Protein AF-A0A553R4D8-F1 (afdb_monomer_lite)

Foldseek 3Di:
DVVVVVVCVVVVVVVVLVLLLVVLVVLLVVLVVLLVVLVVLVVVCVVVVPPDPDVVSPVVSVVSNVSSVVSNVVSVVSVVCSVVVPPDLLLVLLWADQQWLQNQVPDPVPPDPPLCFSGDQSQFPDNDPSLRNDPDVNTGHTDHRTSNVSVVVVCVVCVVVCVVVVVVVVVVSVVVVVVVVVVVVVVVVVVD

Radius of gyration: 24.67 Å; chains: 1; bounding box: 47×53×66 Å

Organism: NCBI:txid2873325

Sequence (192 aa):
MADTEEKTHTCGTICLKYLLFIFNLLFWLAGGAVMAVGIWTLVDKSDYIHLLSSNTYMIAAFILIGAGAVVVFTGILGCCATIREQKGLLIVLKCCGSNSSADWRDGTWIRTLADRRLVPDSCCKTPTERCGVRDHPSNIYKVEGGCISKLEEFILQHLLILGSVGLGIAFIQIVGMFFTCCLYQSLKEEIY

pLDDT: mean 74.63, std 13.74, range [40.34, 90.94]

Secondary structure (DSSP, 8-state):
-HHHHHHHHHHHHHHHHHHHHHHHHHHHHHHHHHHHHHHHHHHHTTT-TTT---HHHHHHHHHHHHHHHHHHHHHHHHHHHHH-TTTHHHHHTT--SSS-GGGGGGSGGG--GGG--SS-GGGBSS--TTGGG---TTTB---TTHHHHHHHHHHHHHHHHHHHHHHHHHHHHHHHHHHHHHHHHHHHHH--

InterPro domains:
  IPR000301 Tetraspanin, animals [PIRSF002419] (11-190)
  IPR008952 Tetraspanin, EC2 domain superfamily [G3DSA:1.10.1450.10] (89-158)
  IPR008952 Tetraspanin, EC2 domain superfamily [SSF48652] (92-155)
  IPR018499 Tetraspanin/Peripherin [PF00335] (16-91)
  IPR018499 Tetraspanin/Peripherin [PF00335] (93-185)
  IPR018499 Tetraspanin/Peripherin [PTHR19282] (17-91)

Structure (mmCIF, N/CA/C/O backbone):
data_AF-A0A553R4D8-F1
#
_entry.id   AF-A0A553R4D8-F1
#
loop_
_atom_site.group_PDB
_atom_site.id
_atom_site.type_symbol
_atom_site.label_atom_id
_atom_site.label_alt_id
_atom_site.label_comp_id
_atom_site.label_asym_id
_atom_site.label_entity_id
_atom_site.label_seq_id
_atom_site.pdbx_PDB_ins_code
_atom_site.Cartn_x
_atom_site.Cartn_y
_atom_site.Cartn_z
_atom_site.occupancy
_atom_site.B_iso_or_equiv
_atom_site.auth_seq_id
_atom_site.auth_comp_id
_atom_site.auth_asym_id
_atom_site.auth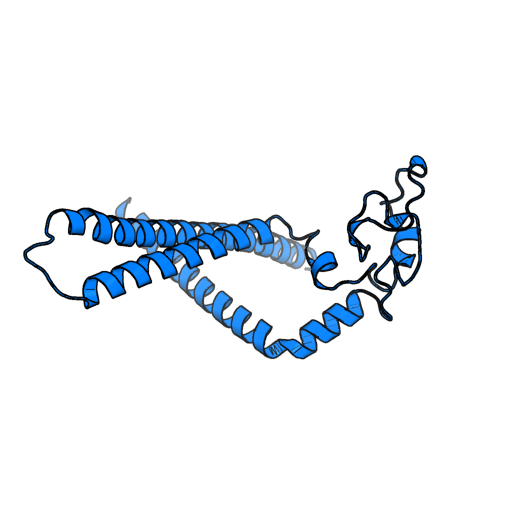_atom_id
_atom_site.pdbx_PDB_model_num
ATOM 1 N N . MET A 1 1 ? -12.443 30.026 -14.692 1.00 40.34 1 MET A N 1
ATOM 2 C CA . MET A 1 1 ? -13.246 28.879 -14.215 1.00 40.34 1 MET A CA 1
ATOM 3 C C . MET A 1 1 ? -12.437 27.578 -14.189 1.00 40.34 1 MET A C 1
ATOM 5 O O . MET A 1 1 ? -12.615 26.846 -13.236 1.00 40.34 1 MET A O 1
ATOM 9 N N . ALA A 1 2 ? -11.476 27.344 -15.097 1.00 42.00 2 ALA A N 1
ATOM 10 C CA . ALA A 1 2 ? -10.573 26.178 -15.031 1.00 42.00 2 ALA A CA 1
ATOM 11 C C . ALA A 1 2 ? -9.522 26.207 -13.883 1.00 42.00 2 ALA A C 1
ATOM 13 O O . ALA A 1 2 ? -9.261 25.178 -13.274 1.00 42.00 2 ALA A O 1
ATOM 14 N N . ASP A 1 3 ? -8.977 27.380 -13.516 1.00 41.94 3 ASP A N 1
ATOM 15 C CA . ASP A 1 3 ? -7.959 27.514 -12.440 1.00 41.94 3 ASP A CA 1
ATOM 16 C C . ASP A 1 3 ? -8.493 27.157 -11.032 1.00 41.94 3 ASP A C 1
ATOM 18 O O . ASP A 1 3 ? -7.757 26.693 -10.162 1.00 41.94 3 ASP A O 1
ATOM 22 N N . THR A 1 4 ? -9.798 27.341 -10.801 1.00 44.31 4 THR A N 1
ATOM 23 C CA . THR A 1 4 ? -10.455 27.003 -9.528 1.00 44.31 4 THR A CA 1
ATOM 24 C C . THR A 1 4 ? -10.700 25.500 -9.404 1.00 44.31 4 THR A C 1
ATOM 26 O O . THR A 1 4 ? -10.586 24.953 -8.310 1.00 44.31 4 THR A O 1
ATOM 29 N N . GLU A 1 5 ? -10.976 24.813 -10.511 1.00 45.59 5 GLU A N 1
ATOM 30 C CA . GLU A 1 5 ? -11.158 23.361 -10.547 1.00 45.59 5 GLU A CA 1
ATOM 31 C C . GLU A 1 5 ? -9.808 22.647 -10.323 1.00 45.59 5 GLU A C 1
ATOM 33 O O . GLU A 1 5 ? -9.690 21.814 -9.427 1.00 45.59 5 GLU A O 1
ATOM 38 N N . GLU A 1 6 ? -8.731 23.079 -10.986 1.00 44.47 6 GLU A N 1
ATOM 39 C CA . GLU A 1 6 ? -7.388 22.484 -10.850 1.00 44.47 6 GLU A CA 1
ATOM 40 C C . GLU A 1 6 ? -6.800 22.606 -9.423 1.00 44.47 6 GLU A C 1
ATOM 42 O O . GLU A 1 6 ? -6.272 21.636 -8.863 1.00 44.47 6 GLU A O 1
ATOM 47 N N . LYS A 1 7 ? -6.958 23.767 -8.767 1.00 42.47 7 LYS A N 1
ATOM 48 C CA . LYS A 1 7 ? -6.533 23.965 -7.364 1.00 42.47 7 LYS A CA 1
ATOM 49 C C . LYS A 1 7 ? -7.365 23.152 -6.374 1.00 42.47 7 LYS A C 1
ATOM 51 O O . LYS A 1 7 ? -6.820 22.666 -5.381 1.00 42.47 7 LYS A O 1
ATOM 56 N N . THR A 1 8 ? -8.654 22.965 -6.654 1.00 44.16 8 THR A N 1
ATOM 57 C CA . THR A 1 8 ? -9.560 22.159 -5.820 1.00 44.16 8 THR A CA 1
ATOM 58 C C . THR A 1 8 ? -9.221 20.670 -5.925 1.00 44.16 8 THR A C 1
ATOM 60 O O . THR A 1 8 ? -9.137 19.991 -4.901 1.00 44.16 8 THR A O 1
ATOM 63 N N . HIS A 1 9 ? -8.898 20.180 -7.126 1.00 48.78 9 HIS A N 1
ATOM 64 C CA . HIS A 1 9 ? -8.408 18.814 -7.344 1.00 48.78 9 HIS A CA 1
ATOM 65 C C . HIS A 1 9 ? -7.045 18.561 -6.670 1.00 48.78 9 HIS A C 1
ATOM 67 O O . HIS A 1 9 ? -6.836 17.509 -6.059 1.00 48.78 9 HIS A O 1
ATOM 73 N N . THR A 1 10 ? -6.135 19.538 -6.702 1.00 50.31 10 THR A N 1
ATOM 74 C CA . THR A 1 10 ? -4.802 19.425 -6.081 1.00 50.31 10 THR A CA 1
ATOM 75 C C . THR A 1 10 ? -4.877 19.473 -4.549 1.00 50.31 10 THR A C 1
ATOM 77 O O . THR A 1 10 ? -4.290 18.628 -3.871 1.00 50.31 10 THR A O 1
ATOM 80 N N . CYS A 1 11 ? -5.656 20.403 -3.986 1.00 54.34 11 CYS A N 1
ATOM 81 C CA . CYS A 1 11 ? -5.867 20.526 -2.540 1.00 54.34 11 CYS A CA 1
ATOM 82 C C . CYS A 1 11 ? -6.613 19.311 -1.965 1.00 54.34 11 CYS A C 1
ATOM 84 O O . CYS A 1 11 ? -6.206 18.761 -0.940 1.00 54.34 11 CYS A O 1
ATOM 86 N N . GLY A 1 12 ? -7.649 18.834 -2.666 1.00 57.81 12 GLY A N 1
ATOM 87 C CA . GLY A 1 12 ? -8.402 17.640 -2.286 1.00 57.81 12 GLY A CA 1
ATOM 88 C C . GLY A 1 12 ? -7.532 16.385 -2.262 1.00 57.81 12 GLY A C 1
ATOM 89 O O . GLY A 1 12 ? -7.572 15.635 -1.292 1.00 57.81 12 GLY A O 1
ATOM 90 N N . THR A 1 13 ? -6.669 16.196 -3.263 1.00 57.84 13 THR A N 1
ATOM 91 C CA . THR A 1 13 ? -5.758 15.039 -3.323 1.00 57.84 13 THR A CA 1
ATOM 92 C C . THR A 1 13 ? -4.705 15.076 -2.210 1.00 57.84 13 THR A C 1
ATOM 94 O O . THR A 1 13 ? -4.386 14.041 -1.625 1.00 57.84 13 THR A O 1
ATOM 97 N N . ILE A 1 14 ? -4.190 16.260 -1.864 1.00 61.69 14 ILE A N 1
ATOM 98 C CA . ILE A 1 14 ? -3.245 16.435 -0.749 1.00 61.69 14 ILE A CA 1
ATOM 99 C C . ILE A 1 14 ? -3.941 16.160 0.591 1.00 61.69 14 ILE A C 1
ATOM 101 O O . ILE A 1 14 ? -3.450 15.356 1.382 1.00 61.69 14 ILE A O 1
ATOM 105 N N . CYS A 1 15 ? -5.109 16.760 0.829 1.00 62.66 15 CYS A N 1
ATOM 106 C CA . CYS A 1 15 ? -5.889 16.556 2.051 1.00 62.66 15 CYS A CA 1
ATOM 107 C C . CYS A 1 15 ? -6.286 15.081 2.231 1.00 62.66 15 CYS A C 1
ATOM 109 O O . CYS A 1 15 ? -6.122 14.516 3.310 1.00 62.66 15 CYS A O 1
ATOM 111 N N . LEU A 1 16 ? -6.708 14.420 1.152 1.00 60.62 16 LEU A N 1
ATOM 112 C CA . LEU A 1 16 ? -7.069 13.005 1.149 1.00 60.62 16 LEU A CA 1
ATOM 113 C C . LEU A 1 16 ? -5.860 12.108 1.459 1.00 60.62 16 LEU A C 1
ATOM 115 O O . LEU A 1 16 ? -5.990 11.178 2.250 1.00 60.62 16 LEU A O 1
ATOM 119 N N . LYS A 1 17 ? -4.664 12.422 0.941 1.00 62.34 17 LYS A N 1
ATOM 120 C CA . LYS A 1 17 ? -3.418 11.718 1.303 1.00 62.34 17 LYS A CA 1
ATOM 121 C C . LYS A 1 17 ? -3.084 11.848 2.792 1.00 62.34 17 LYS A C 1
ATOM 123 O O . LYS A 1 17 ? -2.750 10.846 3.423 1.00 62.34 17 LYS A O 1
ATOM 128 N N . TYR A 1 18 ? -3.215 13.044 3.365 1.00 67.25 18 TYR A N 1
ATOM 129 C CA . TYR A 1 18 ? -2.989 13.256 4.798 1.00 67.25 18 TYR A CA 1
ATOM 130 C C . TYR A 1 18 ? -4.043 12.561 5.664 1.00 67.25 18 TYR A C 1
ATOM 132 O O . TYR A 1 18 ? -3.690 11.925 6.655 1.00 67.25 18 TYR A O 1
ATOM 140 N N . LEU A 1 19 ? -5.315 12.604 5.269 1.00 67.25 19 LEU A N 1
ATOM 141 C CA . LEU A 1 19 ? -6.388 11.895 5.964 1.00 67.25 19 LEU A CA 1
ATOM 142 C C . LEU A 1 19 ? -6.174 10.377 5.921 1.00 67.25 19 LEU A C 1
ATOM 144 O O . LEU A 1 19 ? -6.241 9.728 6.961 1.00 67.25 19 LEU A O 1
ATOM 148 N N . LEU A 1 20 ? -5.836 9.807 4.761 1.00 69.12 20 LEU A N 1
ATOM 149 C CA . LEU A 1 20 ? -5.509 8.383 4.630 1.00 69.12 20 LEU A CA 1
ATOM 150 C C . LEU A 1 20 ? -4.297 7.981 5.477 1.00 69.12 20 LEU A C 1
ATOM 152 O O . LEU A 1 20 ? -4.284 6.888 6.043 1.00 69.12 20 LEU A O 1
ATOM 156 N N . PHE A 1 21 ? -3.286 8.844 5.575 1.00 72.06 21 PHE A N 1
ATOM 157 C CA . PHE A 1 21 ? -2.120 8.606 6.422 1.00 72.06 21 PHE A CA 1
ATOM 158 C C . PHE A 1 21 ? -2.497 8.601 7.909 1.00 72.06 21 PHE A C 1
ATOM 160 O O . PHE A 1 21 ? -2.128 7.678 8.632 1.00 72.06 21 PHE A O 1
ATOM 167 N N . ILE A 1 22 ? -3.292 9.579 8.348 1.00 73.75 22 ILE A N 1
ATOM 168 C CA . ILE A 1 22 ? -3.759 9.686 9.735 1.00 73.75 22 ILE A CA 1
ATOM 169 C C . ILE A 1 22 ? -4.662 8.502 10.097 1.00 73.75 22 ILE A C 1
ATOM 171 O O . ILE A 1 22 ? -4.431 7.859 11.115 1.00 73.75 22 ILE A O 1
ATOM 175 N N . PHE A 1 23 ? -5.640 8.145 9.261 1.00 73.75 23 PHE A N 1
ATOM 176 C CA . PHE A 1 23 ? -6.510 6.997 9.532 1.00 73.75 23 PHE A CA 1
ATOM 177 C C . PHE A 1 23 ? -5.732 5.678 9.568 1.00 73.75 23 PHE A C 1
ATOM 179 O O . PHE A 1 23 ? -5.930 4.893 10.493 1.00 73.75 23 PHE A O 1
ATOM 186 N N . ASN A 1 24 ? -4.802 5.442 8.635 1.00 74.62 24 ASN A N 1
ATOM 187 C CA . ASN A 1 24 ? -3.947 4.250 8.685 1.00 74.62 24 ASN A CA 1
ATOM 188 C C . ASN A 1 24 ? -3.064 4.219 9.942 1.00 74.62 24 ASN A C 1
ATOM 190 O O . ASN A 1 24 ? -2.867 3.147 10.511 1.00 74.62 24 ASN A O 1
ATOM 194 N N . LEU A 1 25 ? -2.577 5.373 10.412 1.00 79.12 25 LEU A N 1
ATOM 195 C CA . LEU A 1 25 ? -1.828 5.472 11.666 1.00 79.12 25 LEU A CA 1
ATOM 196 C C . LEU A 1 25 ? -2.707 5.138 12.882 1.00 79.12 25 LEU A C 1
ATOM 198 O O . LEU A 1 25 ? -2.268 4.414 13.772 1.00 79.12 25 LEU A O 1
ATOM 202 N N . LEU A 1 26 ? -3.958 5.603 12.907 1.00 81.56 26 LEU A N 1
ATOM 203 C CA . LEU A 1 26 ? -4.911 5.284 13.975 1.00 81.56 26 LEU A CA 1
ATOM 204 C C . LEU A 1 26 ? -5.250 3.788 14.011 1.00 81.56 26 LEU A C 1
ATOM 206 O O . LEU A 1 26 ? -5.210 3.179 15.080 1.00 81.56 26 LEU A O 1
ATOM 210 N N . PHE A 1 27 ? -5.516 3.175 12.854 1.00 80.44 27 PHE A N 1
ATOM 211 C CA . PHE A 1 27 ? -5.736 1.728 12.762 1.00 80.44 27 PHE A CA 1
ATOM 212 C C . PHE A 1 27 ? -4.503 0.930 13.201 1.00 80.44 27 PHE A C 1
ATOM 214 O O . PHE A 1 27 ? -4.640 -0.086 13.881 1.00 80.44 27 PHE A O 1
ATOM 221 N N . TRP A 1 28 ? -3.303 1.411 12.877 1.00 82.19 28 TRP A N 1
ATOM 222 C CA . TRP A 1 28 ? -2.048 0.793 13.296 1.00 82.19 28 TRP A CA 1
ATOM 223 C C . TRP A 1 28 ? -1.857 0.829 14.820 1.00 82.19 28 TRP A C 1
ATOM 225 O O . TRP A 1 28 ? -1.551 -0.200 15.426 1.00 82.19 28 TRP A O 1
ATOM 235 N N . LEU A 1 29 ? -2.119 1.977 15.457 1.00 85.88 29 LEU A N 1
ATOM 236 C CA . LEU A 1 29 ? -2.079 2.115 16.917 1.00 85.88 29 LEU A CA 1
ATOM 237 C C . LEU A 1 29 ? -3.137 1.237 17.603 1.00 85.88 29 LEU A C 1
ATOM 239 O O . LEU A 1 29 ? -2.830 0.563 18.587 1.00 85.88 29 LEU A O 1
ATOM 243 N N . ALA A 1 30 ? -4.355 1.188 17.057 1.00 86.06 30 ALA A N 1
ATOM 244 C CA . ALA A 1 30 ? -5.425 0.335 17.570 1.00 86.06 30 ALA A CA 1
ATOM 245 C C . ALA A 1 30 ? -5.073 -1.161 17.465 1.00 86.06 30 ALA A C 1
ATOM 247 O O . ALA A 1 30 ? -5.245 -1.901 18.433 1.00 86.06 30 ALA A O 1
ATOM 248 N N . GLY A 1 31 ? -4.518 -1.607 16.332 1.00 87.69 31 GLY A N 1
ATOM 249 C CA . GLY A 1 31 ? -4.043 -2.984 16.152 1.00 87.69 31 GLY A CA 1
ATOM 250 C C . GLY A 1 31 ? -2.915 -3.354 17.121 1.00 87.69 31 GLY A C 1
ATOM 251 O O . GLY A 1 31 ? -2.933 -4.441 17.701 1.00 87.69 31 GLY A O 1
ATOM 252 N N . GLY A 1 32 ? -1.979 -2.428 17.364 1.00 88.75 32 GLY A N 1
ATOM 253 C CA . GLY A 1 32 ? -0.918 -2.589 18.360 1.00 88.75 32 GLY A CA 1
ATOM 254 C C . GLY A 1 32 ? -1.457 -2.733 19.786 1.00 88.75 32 GLY A C 1
ATOM 255 O O . GLY A 1 32 ? -1.020 -3.621 20.517 1.00 88.75 32 GLY A O 1
ATOM 256 N N . ALA A 1 33 ? -2.451 -1.925 20.161 1.00 90.94 33 ALA A N 1
ATOM 257 C CA . ALA A 1 33 ? -3.108 -2.020 21.464 1.00 90.94 33 ALA A CA 1
ATOM 258 C C . ALA A 1 33 ? -3.847 -3.359 21.642 1.00 90.94 33 ALA A C 1
ATOM 260 O O . ALA A 1 33 ? -3.681 -4.022 22.665 1.00 90.94 33 ALA A O 1
ATOM 261 N N . VAL A 1 34 ? -4.604 -3.801 20.632 1.00 88.12 34 VAL A N 1
ATOM 262 C CA . VAL A 1 34 ? -5.307 -5.098 20.652 1.00 88.12 34 VAL A CA 1
ATOM 263 C C . VAL A 1 34 ? -4.321 -6.264 20.782 1.00 88.12 34 VAL A C 1
ATOM 265 O O . VAL A 1 34 ? -4.542 -7.176 21.580 1.00 88.12 34 VAL A O 1
ATOM 268 N N . MET A 1 35 ? -3.203 -6.214 20.055 1.00 88.56 35 MET A N 1
ATOM 269 C CA . MET A 1 35 ? -2.139 -7.213 20.157 1.00 88.56 35 MET A CA 1
ATOM 270 C C . MET A 1 35 ? -1.491 -7.216 21.550 1.00 88.56 35 MET A C 1
ATOM 272 O O . MET A 1 35 ? -1.275 -8.287 22.114 1.00 88.56 35 MET A O 1
ATOM 276 N N . ALA A 1 36 ? -1.235 -6.042 22.135 1.00 90.00 36 ALA A N 1
ATOM 277 C CA . ALA A 1 36 ? -0.688 -5.922 23.486 1.00 90.00 36 ALA A CA 1
ATOM 278 C C . ALA A 1 36 ? -1.629 -6.518 24.544 1.00 90.00 36 ALA A C 1
ATOM 280 O O . ALA A 1 36 ? -1.169 -7.251 25.415 1.00 90.00 36 ALA A O 1
ATOM 281 N N . VAL A 1 37 ? -2.942 -6.284 24.433 1.00 88.44 37 VAL A N 1
ATOM 282 C CA . VAL A 1 37 ? -3.953 -6.899 25.314 1.00 88.44 37 VAL A CA 1
ATOM 283 C C . VAL A 1 37 ? -3.989 -8.422 25.142 1.00 88.44 37 VAL A C 1
ATOM 285 O O . VAL A 1 37 ? -4.057 -9.154 26.131 1.00 88.44 37 VAL A O 1
ATOM 288 N N . GLY A 1 38 ? -3.898 -8.922 23.906 1.00 87.56 38 GLY A N 1
ATOM 289 C CA . GLY A 1 38 ? -3.820 -10.358 23.624 1.00 87.56 38 GLY A CA 1
ATOM 290 C C . GLY A 1 38 ? -2.574 -11.023 24.226 1.00 87.56 38 GLY A C 1
ATOM 291 O O . GLY A 1 38 ? -2.658 -12.111 24.788 1.00 87.56 38 GLY A O 1
ATOM 292 N N . ILE A 1 39 ? -1.420 -10.353 24.176 1.00 88.75 39 ILE A N 1
ATOM 293 C CA . ILE A 1 39 ? -0.181 -10.838 24.803 1.00 88.75 39 ILE A CA 1
ATOM 294 C C . ILE A 1 39 ? -0.287 -10.770 26.331 1.00 88.75 39 ILE A C 1
ATOM 296 O O . ILE A 1 39 ? 0.012 -11.753 27.004 1.00 88.75 39 ILE A O 1
ATOM 300 N N . TRP A 1 40 ? -0.758 -9.645 26.879 1.00 87.38 40 TRP A N 1
ATOM 301 C CA . TRP A 1 40 ? -0.949 -9.455 28.320 1.00 87.38 40 TRP A CA 1
ATOM 302 C C . TRP A 1 40 ? -1.845 -10.540 28.916 1.00 87.38 40 TRP A C 1
ATOM 304 O O . TRP A 1 40 ? -1.522 -11.115 29.948 1.00 87.38 40 TRP A O 1
ATOM 314 N N . THR A 1 41 ? -2.941 -10.876 28.233 1.00 81.75 41 THR A N 1
ATOM 315 C CA . THR A 1 41 ? -3.862 -11.932 28.676 1.00 81.75 41 THR A CA 1
ATOM 316 C C . THR A 1 41 ? -3.238 -13.327 28.673 1.00 81.75 41 THR A C 1
ATOM 318 O O . THR A 1 41 ? -3.639 -14.148 29.494 1.00 81.75 41 THR A O 1
ATOM 321 N N . LEU A 1 42 ? -2.257 -13.615 27.810 1.00 78.62 42 LEU A N 1
ATOM 322 C CA . LEU A 1 42 ? -1.510 -14.880 27.849 1.00 78.62 42 LEU A CA 1
ATOM 323 C C . LEU A 1 42 ? -0.427 -14.894 28.937 1.00 78.62 42 LEU A C 1
ATOM 325 O O . LEU A 1 42 ? -0.206 -15.943 29.539 1.00 78.62 42 LEU A O 1
ATOM 329 N N . VAL A 1 43 ? 0.225 -13.754 29.191 1.00 82.19 43 VAL A N 1
ATOM 330 C CA . VAL A 1 43 ? 1.270 -13.617 30.220 1.00 82.19 43 VAL A CA 1
ATOM 331 C C . VAL A 1 43 ? 0.663 -13.654 31.620 1.00 82.19 43 VAL A C 1
ATOM 333 O O . VAL A 1 43 ? 1.081 -14.461 32.432 1.00 82.19 43 VAL A O 1
ATOM 336 N N . ASP A 1 44 ? -0.377 -12.869 31.892 1.00 75.38 44 ASP A N 1
ATOM 337 C CA . ASP A 1 44 ? -1.027 -12.832 33.212 1.00 75.38 44 ASP A CA 1
ATOM 338 C C . ASP A 1 44 ? -1.653 -14.197 33.568 1.00 75.38 44 ASP A C 1
ATOM 340 O O . ASP A 1 44 ? -1.645 -14.639 34.714 1.00 75.38 44 ASP A O 1
ATOM 344 N N . LYS A 1 45 ? -2.106 -14.955 32.559 1.00 64.25 45 LYS A N 1
ATOM 345 C CA . LYS A 1 45 ? -2.594 -16.331 32.732 1.00 64.25 45 LYS A CA 1
ATOM 346 C C . LYS A 1 45 ? -1.535 -17.317 33.231 1.00 64.25 45 LYS A C 1
ATOM 348 O O . LYS A 1 45 ? -1.958 -18.342 33.769 1.00 64.25 45 LYS A O 1
ATOM 353 N N . SER A 1 46 ? -0.226 -17.064 33.087 1.00 61.41 46 SER A N 1
ATOM 354 C CA . SER A 1 46 ? 0.803 -17.997 33.579 1.00 61.41 46 SER A CA 1
ATOM 355 C C . SER A 1 46 ? 0.830 -18.114 35.103 1.00 61.41 46 SER A C 1
ATOM 357 O O . SER A 1 46 ? 1.231 -19.157 35.618 1.00 61.41 46 SER A O 1
ATOM 359 N N . ASP A 1 47 ? 0.323 -17.104 35.813 1.00 64.38 47 ASP A N 1
ATOM 360 C CA . ASP A 1 47 ? 0.373 -17.037 37.278 1.00 64.38 47 ASP A CA 1
ATOM 361 C C . ASP A 1 47 ? -0.907 -17.587 37.949 1.00 64.38 47 ASP A C 1
ATOM 363 O O . ASP A 1 47 ? -0.883 -17.984 39.114 1.00 64.38 47 ASP A O 1
ATOM 367 N N . TYR A 1 48 ? -2.016 -17.723 37.203 1.00 54.16 48 TYR A N 1
ATOM 368 C CA . TYR A 1 48 ? -3.320 -18.224 37.691 1.00 54.16 48 TYR A CA 1
ATOM 369 C C . TYR A 1 48 ? -3.668 -19.657 37.223 1.00 54.16 48 TYR A C 1
ATOM 371 O O . TYR A 1 48 ? -4.834 -20.069 37.299 1.00 54.16 48 TYR A O 1
ATOM 379 N N . ILE A 1 49 ? -2.680 -20.424 36.733 1.00 47.16 49 ILE A N 1
ATOM 380 C CA . ILE A 1 49 ? -2.823 -21.714 36.012 1.00 47.16 49 ILE A CA 1
ATOM 381 C C . ILE A 1 49 ? -3.676 -22.789 36.728 1.00 47.16 49 ILE A C 1
ATOM 383 O O . ILE A 1 49 ? -4.154 -23.715 36.075 1.00 47.16 49 ILE A O 1
ATOM 387 N N . HIS A 1 50 ? -3.982 -22.663 38.021 1.00 52.22 50 HIS A N 1
ATOM 388 C CA . HIS A 1 50 ? -4.781 -23.660 38.745 1.00 52.22 50 HIS A CA 1
ATOM 389 C C . HIS A 1 50 ? -6.298 -23.397 38.845 1.00 52.22 50 HIS A C 1
ATOM 391 O O . HIS A 1 50 ? -7.007 -24.308 39.271 1.00 52.22 50 HIS A O 1
ATOM 397 N N . LEU A 1 51 ? -6.835 -22.224 38.461 1.00 52.38 51 LEU A N 1
ATOM 398 C CA . LEU A 1 51 ? -8.241 -21.878 38.783 1.00 52.38 51 LEU A CA 1
ATOM 399 C C . LEU A 1 51 ? -9.171 -21.492 37.616 1.00 52.38 51 LEU A C 1
ATOM 401 O O . LEU A 1 51 ? -10.378 -21.425 37.830 1.00 52.38 51 LEU A O 1
ATOM 405 N N . LEU A 1 52 ? -8.691 -21.300 36.379 1.00 52.78 52 LEU A N 1
ATOM 406 C CA . LEU A 1 52 ? -9.574 -21.028 35.225 1.00 52.78 52 LEU A CA 1
ATOM 407 C C . LEU A 1 52 ? -9.212 -21.866 33.987 1.00 52.78 52 LEU A C 1
ATOM 409 O O . LEU A 1 52 ? -8.636 -21.360 33.019 1.00 52.78 52 LEU A O 1
ATOM 413 N N . SER A 1 53 ? -9.609 -23.142 34.009 1.00 59.22 53 SER A N 1
ATOM 414 C CA . SER A 1 53 ? -9.608 -24.050 32.852 1.00 59.22 53 SER A CA 1
ATOM 415 C C . SER A 1 53 ? -10.777 -23.727 31.917 1.00 59.22 53 SER A C 1
ATOM 417 O O . SER A 1 53 ? -11.882 -24.242 32.072 1.00 59.22 53 SER A O 1
ATOM 419 N N . SER A 1 54 ? -10.569 -22.828 30.955 1.00 65.81 54 SER A N 1
ATOM 420 C CA . SER A 1 54 ? -11.523 -22.659 29.858 1.00 65.81 54 SER A CA 1
ATOM 421 C C . SER A 1 54 ? -10.803 -22.290 28.563 1.00 65.81 54 SER A C 1
ATOM 423 O O . SER A 1 54 ? -10.232 -21.203 28.429 1.00 65.81 54 SER A O 1
ATOM 425 N N . ASN A 1 55 ? -10.821 -23.226 27.606 1.00 70.50 55 ASN A N 1
ATOM 426 C CA . ASN A 1 55 ? -10.183 -23.117 26.288 1.00 70.50 55 ASN A CA 1
ATOM 427 C C . ASN A 1 55 ? -10.646 -21.892 25.485 1.00 70.50 55 ASN A C 1
ATOM 429 O O . ASN A 1 55 ? -9.922 -21.434 24.604 1.00 70.50 55 ASN A O 1
ATOM 433 N N . THR A 1 56 ? -11.821 -21.334 25.780 1.00 74.50 56 THR A N 1
ATOM 434 C CA . THR A 1 56 ? -12.362 -20.170 25.067 1.00 74.50 56 THR A CA 1
ATOM 435 C C . THR A 1 56 ? -11.524 -18.910 25.263 1.00 74.50 56 THR A C 1
ATOM 437 O O . THR A 1 56 ? -11.356 -18.157 24.309 1.00 74.50 56 THR A O 1
ATOM 440 N N . TYR A 1 57 ? -10.935 -18.696 26.445 1.00 72.94 57 TYR A N 1
ATOM 441 C CA . TYR A 1 57 ? -10.108 -17.509 26.703 1.00 72.94 57 TYR A CA 1
ATOM 442 C C . TYR A 1 57 ? -8.767 -17.559 25.962 1.00 72.94 57 TYR A C 1
ATOM 444 O O . TYR A 1 57 ? -8.333 -16.545 25.424 1.00 72.94 57 TYR A O 1
ATOM 452 N N . MET A 1 58 ? -8.135 -18.737 25.877 1.00 75.19 58 MET A N 1
ATOM 453 C CA . MET A 1 58 ? -6.917 -18.920 25.074 1.00 75.19 58 MET A CA 1
ATOM 454 C C . MET A 1 58 ? -7.201 -18.723 23.586 1.00 75.19 58 MET A C 1
ATOM 456 O O . MET A 1 58 ? -6.472 -17.999 22.914 1.00 75.19 58 MET A O 1
ATOM 460 N N . ILE A 1 59 ? -8.285 -19.319 23.077 1.00 83.25 59 ILE A N 1
ATOM 461 C CA . ILE A 1 59 ? -8.695 -19.154 21.676 1.00 83.25 59 ILE A CA 1
ATOM 462 C C . ILE A 1 59 ? -8.959 -17.673 21.368 1.00 83.25 59 ILE A C 1
ATOM 464 O O . ILE A 1 59 ? -8.462 -17.163 20.367 1.00 83.25 59 ILE A O 1
ATOM 468 N N . ALA A 1 60 ? -9.670 -16.959 22.246 1.00 83.62 60 ALA A N 1
ATOM 469 C CA . ALA A 1 60 ? -9.927 -15.530 22.084 1.00 83.62 60 ALA A CA 1
ATOM 470 C C . ALA A 1 60 ? -8.634 -14.693 22.082 1.00 83.62 60 ALA A C 1
ATOM 472 O O . ALA A 1 60 ? -8.481 -13.819 21.230 1.00 83.62 60 ALA A O 1
ATOM 473 N N . ALA A 1 61 ? -7.681 -14.980 22.975 1.00 84.88 61 ALA A N 1
ATOM 474 C CA . ALA A 1 61 ? -6.397 -14.281 23.026 1.00 84.88 61 ALA A CA 1
ATOM 475 C C . ALA A 1 61 ? -5.561 -14.505 21.753 1.00 84.88 61 ALA A C 1
ATOM 477 O O . ALA A 1 61 ? -5.050 -13.545 21.178 1.00 84.88 61 ALA A O 1
ATOM 478 N N . PHE A 1 62 ? -5.487 -15.739 21.243 1.00 86.06 62 PHE A N 1
ATOM 479 C CA . PHE A 1 62 ? -4.801 -16.017 19.976 1.00 86.06 62 PHE A CA 1
ATOM 480 C C . PHE A 1 62 ? -5.463 -15.325 18.779 1.00 86.06 62 PHE A C 1
ATOM 482 O O . PHE A 1 62 ? -4.758 -14.824 17.902 1.00 86.06 62 PHE A O 1
ATOM 489 N N . ILE A 1 63 ? -6.797 -15.242 18.755 1.00 89.38 63 ILE A N 1
ATOM 490 C CA . ILE A 1 63 ? -7.529 -14.487 17.728 1.00 89.38 63 ILE A CA 1
ATOM 491 C C . ILE A 1 63 ? -7.199 -12.991 17.818 1.00 89.38 63 ILE A C 1
ATOM 493 O O . ILE A 1 63 ? -6.930 -12.378 16.788 1.00 89.38 63 ILE A O 1
ATOM 497 N N . LEU A 1 64 ? -7.166 -12.408 19.022 1.00 86.31 64 LEU A N 1
ATOM 498 C CA . LEU A 1 64 ? -6.811 -10.998 19.233 1.00 86.31 64 LEU A CA 1
ATOM 499 C C . LEU A 1 64 ? -5.377 -10.695 18.781 1.00 86.31 64 LEU A C 1
ATOM 501 O O . LEU A 1 64 ? -5.150 -9.702 18.092 1.00 86.31 64 LEU A O 1
ATOM 505 N N . ILE A 1 65 ? -4.423 -11.573 19.102 1.00 89.94 65 ILE A N 1
ATOM 506 C CA . ILE A 1 65 ? -3.029 -11.445 18.656 1.00 89.94 65 ILE A CA 1
ATOM 507 C C . ILE A 1 65 ? -2.944 -11.540 17.131 1.00 89.94 65 ILE A C 1
ATOM 509 O O . ILE A 1 65 ? -2.323 -10.688 16.498 1.00 89.94 65 ILE A O 1
ATOM 513 N N . GLY A 1 66 ? -3.588 -12.546 16.532 1.00 87.81 66 GLY A N 1
ATOM 514 C CA . GLY A 1 66 ? -3.579 -12.749 15.083 1.00 87.81 66 GLY A CA 1
ATOM 515 C C . GLY A 1 66 ? -4.211 -11.580 14.328 1.00 87.81 66 GLY A C 1
ATOM 516 O O . GLY A 1 66 ? -3.607 -11.041 13.402 1.00 87.81 66 GLY A O 1
ATOM 517 N N . ALA A 1 67 ? -5.395 -11.139 14.755 1.00 86.56 67 ALA A N 1
ATOM 518 C CA . ALA A 1 67 ? -6.086 -9.997 14.164 1.00 86.56 67 ALA A CA 1
ATOM 519 C C . ALA A 1 67 ? -5.282 -8.695 14.331 1.00 86.56 67 ALA A C 1
ATOM 521 O O . ALA A 1 67 ? -5.111 -7.956 13.361 1.00 86.56 67 ALA A O 1
ATOM 522 N N . GLY A 1 68 ? -4.730 -8.441 15.524 1.00 87.44 68 GLY A N 1
ATOM 523 C CA . GLY A 1 68 ? -3.877 -7.280 15.791 1.00 87.44 68 GLY A CA 1
ATOM 524 C C . GLY A 1 68 ? -2.621 -7.256 14.916 1.00 87.44 68 GLY A C 1
ATOM 525 O O . GLY A 1 68 ? -2.313 -6.230 14.311 1.00 87.44 68 GLY A O 1
ATOM 526 N N . ALA A 1 69 ? -1.944 -8.397 14.757 1.00 88.38 69 ALA A N 1
ATOM 527 C CA . ALA A 1 69 ? -0.762 -8.521 13.902 1.00 88.38 69 ALA A CA 1
ATOM 528 C C . ALA A 1 69 ? -1.072 -8.250 12.419 1.00 88.38 69 ALA A C 1
ATOM 530 O O . ALA A 1 69 ? -0.303 -7.561 11.745 1.00 88.38 69 ALA A O 1
ATOM 531 N N . VAL A 1 70 ? -2.213 -8.736 11.914 1.00 86.44 70 VAL A N 1
ATOM 532 C CA . VAL A 1 70 ? -2.655 -8.473 10.533 1.00 86.44 70 VAL A CA 1
ATOM 533 C C . VAL A 1 70 ? -2.897 -6.980 10.311 1.00 86.44 70 VAL A C 1
ATOM 535 O O . VAL A 1 70 ? -2.412 -6.438 9.321 1.00 86.44 70 VAL A O 1
ATOM 538 N N . VAL A 1 71 ? -3.581 -6.300 11.236 1.00 84.56 71 VAL A N 1
ATOM 539 C CA . VAL A 1 71 ? -3.853 -4.851 11.148 1.00 84.56 71 VAL A CA 1
ATOM 540 C C . VAL A 1 71 ? -2.561 -4.024 11.206 1.00 84.56 71 VAL A C 1
ATOM 542 O O . VAL A 1 71 ? -2.385 -3.074 10.441 1.00 84.56 71 VAL A O 1
ATOM 545 N N . VAL A 1 72 ? -1.617 -4.404 12.069 1.00 83.25 72 VAL A N 1
ATOM 546 C CA . VAL A 1 72 ? -0.296 -3.758 12.153 1.00 83.25 72 VAL A CA 1
ATOM 547 C C . VAL A 1 72 ? 0.479 -3.929 10.841 1.00 83.25 72 VAL A C 1
ATOM 549 O O . VAL A 1 72 ? 1.079 -2.974 10.341 1.00 83.25 72 VAL A O 1
ATOM 552 N N . PHE A 1 73 ? 0.438 -5.123 10.244 1.00 82.69 73 PHE A N 1
ATOM 553 C CA . PHE A 1 73 ? 1.134 -5.418 8.992 1.00 82.69 73 PHE A CA 1
ATOM 554 C C . PHE A 1 73 ? 0.526 -4.674 7.794 1.00 82.69 73 PHE A C 1
ATOM 556 O O . PHE A 1 73 ? 1.258 -4.076 7.001 1.00 82.69 73 PHE A O 1
ATOM 563 N N . THR A 1 74 ? -0.805 -4.643 7.676 1.00 79.50 74 THR A N 1
ATOM 564 C CA . THR A 1 74 ? -1.489 -3.908 6.600 1.00 79.50 74 THR A CA 1
ATOM 565 C C . THR A 1 74 ? -1.285 -2.396 6.716 1.00 79.50 74 THR A C 1
ATOM 567 O O . THR A 1 74 ? -1.105 -1.745 5.687 1.00 79.50 74 THR A O 1
ATOM 570 N N . GLY A 1 75 ? -1.200 -1.837 7.930 1.00 75.38 75 GLY A N 1
ATOM 571 C CA . GLY A 1 75 ? -0.864 -0.424 8.155 1.00 75.38 75 GLY A CA 1
ATOM 572 C C . GLY A 1 75 ? 0.544 -0.044 7.672 1.00 75.38 75 GLY A C 1
ATOM 573 O O . GLY A 1 75 ? 0.722 0.986 7.017 1.00 75.38 75 GLY A O 1
ATOM 574 N N . ILE A 1 76 ? 1.542 -0.905 7.906 1.00 74.50 76 ILE A N 1
ATOM 575 C CA . ILE A 1 76 ? 2.919 -0.705 7.416 1.00 74.50 76 ILE A CA 1
ATOM 576 C C . ILE A 1 76 ? 2.962 -0.767 5.886 1.00 74.50 76 ILE A C 1
ATOM 578 O O . ILE A 1 76 ? 3.605 0.074 5.252 1.00 74.50 76 ILE A O 1
ATOM 582 N N . LEU A 1 77 ? 2.252 -1.726 5.282 1.00 74.62 77 LEU A N 1
ATOM 583 C CA . LEU A 1 77 ? 2.148 -1.836 3.827 1.00 74.62 77 LEU A CA 1
ATOM 584 C C . LEU A 1 77 ? 1.411 -0.643 3.208 1.00 74.62 77 LEU A C 1
ATOM 586 O O . LEU A 1 77 ? 1.860 -0.141 2.181 1.00 74.62 77 LEU A O 1
ATOM 590 N N . GLY A 1 78 ? 0.342 -0.150 3.840 1.00 70.38 78 GLY A N 1
ATOM 591 C CA . GLY A 1 78 ? -0.399 1.038 3.407 1.00 70.38 78 GLY A CA 1
ATOM 592 C C . GLY A 1 78 ? 0.448 2.311 3.456 1.00 70.38 78 GLY A C 1
ATOM 593 O O . GLY A 1 78 ? 0.458 3.081 2.497 1.00 70.38 78 GLY A O 1
ATOM 594 N N . CYS A 1 79 ? 1.234 2.488 4.521 1.00 66.50 79 CYS A N 1
ATOM 595 C CA . CYS A 1 79 ? 2.203 3.579 4.649 1.00 66.50 79 CYS A CA 1
ATOM 596 C C . CYS A 1 79 ? 3.325 3.469 3.599 1.00 66.50 79 CYS A C 1
ATOM 598 O O . CYS A 1 79 ? 3.677 4.441 2.933 1.00 66.50 79 CYS A O 1
ATOM 600 N N . CYS A 1 80 ? 3.841 2.261 3.362 1.00 67.56 80 CYS A N 1
ATOM 601 C CA . CYS A 1 80 ? 4.831 2.034 2.311 1.00 67.56 80 CYS A CA 1
ATOM 602 C C . CYS A 1 80 ? 4.256 2.260 0.904 1.00 67.56 80 CYS A C 1
ATOM 604 O O . CYS A 1 80 ? 4.976 2.756 0.042 1.00 67.56 80 CYS A O 1
ATOM 606 N N . ALA A 1 81 ? 2.995 1.900 0.649 1.00 60.69 81 ALA A N 1
ATOM 607 C CA . ALA A 1 81 ? 2.349 2.034 -0.655 1.00 60.69 81 ALA A CA 1
ATOM 608 C C . ALA A 1 81 ? 2.094 3.502 -1.022 1.00 60.69 81 ALA A C 1
ATOM 610 O O . ALA A 1 81 ? 2.427 3.906 -2.136 1.00 60.69 81 ALA A O 1
ATOM 611 N N . THR A 1 82 ? 1.604 4.311 -0.078 1.00 58.25 82 THR A N 1
ATOM 612 C CA . THR A 1 82 ? 1.394 5.755 -0.290 1.00 58.25 82 THR A CA 1
ATOM 613 C C . THR A 1 82 ? 2.710 6.511 -0.489 1.00 58.25 82 THR A C 1
ATOM 615 O O . THR A 1 82 ? 2.756 7.466 -1.259 1.00 58.25 82 THR A O 1
ATOM 618 N N . ILE A 1 83 ? 3.808 6.049 0.123 1.00 56.59 83 ILE A N 1
ATOM 619 C CA . ILE A 1 83 ? 5.153 6.621 -0.066 1.00 56.59 83 ILE A CA 1
ATOM 620 C C . ILE A 1 83 ? 5.822 6.130 -1.375 1.00 56.59 83 ILE A C 1
ATOM 622 O O . ILE A 1 83 ? 6.689 6.813 -1.921 1.00 56.59 83 ILE A O 1
ATOM 626 N N . ARG A 1 84 ? 5.441 4.960 -1.919 1.00 52.88 84 ARG A N 1
ATOM 627 C CA . ARG A 1 84 ? 6.109 4.299 -3.070 1.00 52.88 84 ARG A CA 1
ATOM 628 C C . ARG A 1 84 ? 5.440 4.487 -4.436 1.00 52.88 84 ARG A C 1
ATOM 630 O O . ARG A 1 84 ? 5.880 3.827 -5.383 1.00 52.88 84 ARG A O 1
ATOM 637 N N . GLU A 1 85 ? 4.453 5.372 -4.561 1.00 53.44 85 GLU A N 1
ATOM 638 C CA . GLU A 1 85 ? 3.558 5.582 -5.724 1.00 53.44 85 GLU A CA 1
ATOM 639 C C . GLU A 1 85 ? 4.200 5.676 -7.135 1.00 53.44 85 GLU A C 1
ATOM 641 O O . GLU A 1 85 ? 3.473 5.721 -8.118 1.00 53.44 85 GLU A O 1
ATOM 646 N N . GLN A 1 86 ? 5.529 5.635 -7.304 1.00 50.50 86 GLN A N 1
ATOM 647 C CA . GLN A 1 86 ? 6.178 5.656 -8.625 1.00 50.50 86 GLN A CA 1
ATOM 648 C C . GLN A 1 86 ? 6.957 4.389 -9.040 1.00 50.50 86 GLN A C 1
ATOM 650 O O . GLN A 1 86 ? 7.319 4.286 -10.208 1.00 50.50 86 GLN A O 1
ATOM 655 N N . LYS A 1 87 ? 7.235 3.408 -8.158 1.00 47.88 87 LYS A N 1
ATOM 656 C CA . LYS A 1 87 ? 8.146 2.276 -8.500 1.00 47.88 87 LYS A CA 1
ATOM 657 C C . LYS A 1 87 ? 7.537 0.867 -8.453 1.00 47.88 87 LYS A C 1
ATOM 659 O O . LYS A 1 87 ? 8.068 -0.035 -9.093 1.00 47.88 87 LYS A O 1
ATOM 664 N N . GLY A 1 88 ? 6.451 0.651 -7.707 1.00 55.66 88 GLY A N 1
ATOM 665 C CA . GLY A 1 88 ? 5.905 -0.697 -7.471 1.00 55.66 88 GLY A CA 1
ATOM 666 C C . GLY A 1 88 ? 5.102 -1.285 -8.637 1.00 55.66 88 GLY A C 1
ATOM 667 O O . GLY A 1 88 ? 5.172 -2.486 -8.88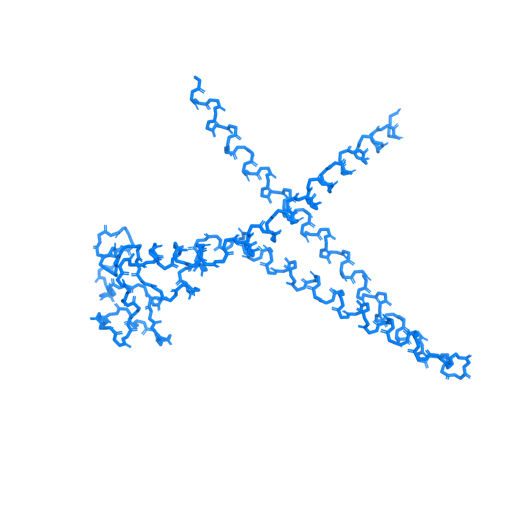6 1.00 55.66 88 GLY A O 1
ATOM 668 N N . LEU A 1 89 ? 4.380 -0.439 -9.377 1.00 52.12 89 LEU A N 1
ATOM 669 C CA . LEU A 1 89 ? 3.411 -0.876 -10.389 1.00 52.12 89 LEU A CA 1
ATOM 670 C C . LEU A 1 89 ? 4.063 -1.650 -11.552 1.00 52.12 89 LEU A C 1
ATOM 672 O O . LEU A 1 89 ? 3.530 -2.663 -11.997 1.00 52.12 89 LEU A O 1
ATOM 676 N N . LEU A 1 90 ? 5.258 -1.228 -11.983 1.00 50.53 90 LEU A N 1
ATOM 677 C CA . LEU A 1 90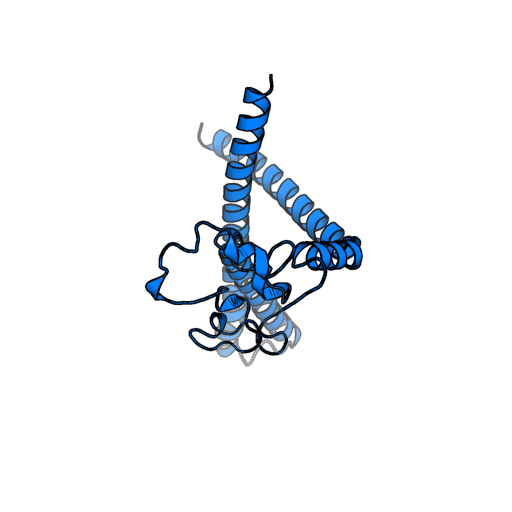 ? 6.022 -1.876 -13.060 1.00 50.53 90 LEU A CA 1
ATOM 678 C C . LEU A 1 90 ? 6.490 -3.297 -12.706 1.00 50.53 90 LEU A C 1
ATOM 680 O O . LEU A 1 90 ? 6.522 -4.167 -13.572 1.00 50.53 90 LEU A O 1
ATOM 684 N N . ILE A 1 91 ? 6.834 -3.552 -11.439 1.00 56.41 91 ILE A N 1
ATOM 685 C CA . ILE A 1 91 ? 7.338 -4.863 -10.998 1.00 56.41 91 ILE A CA 1
ATOM 686 C C . ILE A 1 91 ? 6.194 -5.884 -10.927 1.00 56.41 91 ILE A C 1
ATOM 688 O O . ILE A 1 91 ? 6.376 -7.049 -11.281 1.00 56.41 91 ILE A O 1
ATOM 692 N N . VAL A 1 92 ? 5.004 -5.447 -10.506 1.00 65.12 92 VAL A N 1
ATOM 693 C CA . VAL A 1 92 ? 3.823 -6.313 -10.361 1.00 65.12 92 VAL A CA 1
ATOM 694 C C . VAL A 1 92 ? 3.310 -6.796 -11.719 1.00 65.12 92 VAL A C 1
ATOM 696 O O . VAL A 1 92 ? 2.968 -7.968 -11.861 1.00 65.12 92 VAL A O 1
ATOM 699 N N . LEU A 1 93 ? 3.313 -5.925 -12.731 1.00 71.81 93 LEU A N 1
ATOM 700 C CA . LEU A 1 93 ? 2.749 -6.224 -14.051 1.00 71.81 93 LEU A CA 1
ATOM 701 C C . LEU A 1 93 ? 3.699 -6.994 -14.984 1.00 71.81 93 LEU A C 1
ATOM 703 O O . LEU A 1 93 ? 3.284 -7.368 -16.080 1.00 71.81 93 LEU A O 1
ATOM 707 N N . LYS A 1 94 ? 4.947 -7.272 -14.555 1.00 85.31 94 LYS A N 1
ATOM 708 C CA . LYS A 1 94 ? 5.954 -8.037 -15.325 1.00 85.31 94 LYS A CA 1
ATOM 709 C C . LYS A 1 94 ? 6.022 -7.592 -16.793 1.00 85.31 94 LYS A C 1
ATOM 711 O O . LYS A 1 94 ? 5.921 -8.396 -17.718 1.00 85.31 94 LYS A O 1
ATOM 716 N N . CYS A 1 95 ? 6.174 -6.291 -16.991 1.00 88.56 95 CYS A N 1
ATOM 717 C CA . CYS A 1 95 ? 6.195 -5.622 -18.287 1.00 88.56 95 CYS A CA 1
ATOM 718 C C . CYS A 1 95 ? 7.338 -4.594 -18.306 1.00 88.56 95 CYS A C 1
ATOM 720 O O . CYS A 1 95 ? 7.873 -4.231 -17.256 1.00 88.56 95 CYS A O 1
ATOM 722 N N . CYS A 1 96 ? 7.751 -4.138 -19.489 1.00 88.25 96 CYS A N 1
ATOM 723 C CA . CYS A 1 96 ? 8.798 -3.129 -19.623 1.00 88.25 96 CYS A CA 1
ATOM 724 C C . CYS A 1 96 ? 8.390 -2.037 -20.610 1.00 88.25 96 CYS A C 1
ATOM 726 O O . CYS A 1 96 ? 8.237 -2.311 -21.798 1.00 88.25 96 CYS A O 1
ATOM 728 N N . GLY A 1 97 ? 8.286 -0.803 -20.111 1.00 86.62 97 GLY A N 1
ATOM 729 C CA . GLY A 1 97 ? 7.827 0.349 -20.889 1.00 86.62 97 GLY A CA 1
ATOM 730 C C . GLY A 1 97 ? 6.301 0.446 -20.966 1.00 86.62 97 GLY A C 1
ATOM 731 O O . GLY A 1 97 ? 5.585 -0.510 -20.668 1.00 86.62 97 GLY A O 1
ATOM 732 N N . SER A 1 98 ? 5.801 1.627 -21.310 1.00 85.69 98 SER A N 1
ATOM 733 C CA . SER A 1 98 ? 4.371 1.940 -21.289 1.00 85.69 98 SER A CA 1
ATOM 734 C C . SER A 1 98 ? 3.630 1.203 -22.404 1.00 85.69 98 SER A C 1
ATOM 736 O O . SER A 1 98 ? 2.716 0.430 -22.124 1.00 85.69 98 SER A O 1
ATOM 738 N N . ASN A 1 99 ? 4.089 1.390 -23.641 1.00 87.75 99 ASN A N 1
ATOM 739 C CA . ASN A 1 99 ? 3.621 0.715 -24.850 1.00 87.75 99 ASN A CA 1
ATOM 740 C C . ASN A 1 99 ? 4.636 -0.334 -25.327 1.00 87.75 99 ASN A C 1
ATOM 742 O O . ASN A 1 99 ? 4.261 -1.348 -25.913 1.00 87.75 99 ASN A O 1
ATOM 746 N N . SER A 1 100 ? 5.931 -0.099 -25.090 1.00 88.00 100 SER A N 1
ATOM 747 C CA . SER A 1 100 ? 7.007 -1.011 -25.486 1.00 88.00 100 SER A CA 1
ATOM 748 C C . SER A 1 100 ? 8.289 -0.750 -24.697 1.00 88.00 100 SER A C 1
ATOM 750 O O . SER A 1 100 ? 8.536 0.358 -24.226 1.00 88.00 100 SER A O 1
ATOM 752 N N . SER A 1 101 ? 9.189 -1.737 -24.634 1.00 86.12 101 SER A N 1
ATOM 753 C CA . SER A 1 101 ? 10.521 -1.562 -24.037 1.00 86.12 101 SER A CA 1
ATOM 754 C C . SER A 1 101 ? 11.363 -0.498 -24.754 1.00 86.12 101 SER A C 1
ATOM 756 O O . SER A 1 101 ? 12.368 -0.045 -24.213 1.00 86.12 101 SER A O 1
ATOM 758 N N . ALA A 1 102 ? 10.964 -0.102 -25.967 1.00 85.94 102 ALA A N 1
ATOM 759 C CA . ALA A 1 102 ? 11.572 0.990 -26.717 1.00 85.94 102 ALA A CA 1
ATOM 760 C C . ALA A 1 102 ? 11.287 2.380 -26.127 1.00 85.94 102 ALA A C 1
ATOM 762 O O . ALA A 1 102 ? 12.075 3.278 -26.390 1.00 85.94 102 ALA A O 1
ATOM 763 N N . ASP A 1 103 ? 10.256 2.553 -25.291 1.00 86.06 103 ASP A N 1
ATOM 764 C CA . ASP A 1 103 ? 9.902 3.848 -24.677 1.00 86.06 103 ASP A CA 1
ATOM 765 C C . ASP A 1 103 ? 11.042 4.415 -23.820 1.00 86.06 103 ASP A C 1
ATOM 767 O O . ASP A 1 103 ? 11.180 5.620 -23.616 1.00 86.06 103 ASP A O 1
ATOM 771 N N . TRP A 1 104 ? 11.906 3.526 -23.335 1.00 82.69 104 TRP A N 1
ATOM 772 C CA . TRP A 1 104 ? 13.120 3.897 -22.637 1.00 82.69 104 TRP A CA 1
ATOM 773 C C . TRP A 1 104 ? 14.125 4.589 -23.593 1.00 82.69 104 TRP A C 1
ATOM 775 O O . TRP A 1 104 ? 14.855 5.473 -23.185 1.00 82.69 104 TRP A O 1
ATOM 785 N N . ARG A 1 105 ? 14.158 4.338 -24.898 1.00 77.06 105 ARG A N 1
ATOM 786 C CA . ARG A 1 105 ? 15.174 4.952 -25.782 1.00 77.06 105 ARG A CA 1
ATOM 787 C C . ARG A 1 105 ? 15.066 6.479 -25.939 1.00 77.06 105 ARG A C 1
ATOM 789 O O . ARG A 1 105 ? 16.084 7.102 -26.221 1.00 77.06 105 ARG A O 1
ATOM 796 N N . ASP A 1 106 ? 13.900 7.068 -25.673 1.00 71.06 106 ASP A N 1
ATOM 797 C CA . ASP A 1 106 ? 13.625 8.496 -25.918 1.00 71.06 106 ASP A CA 1
ATOM 798 C C . ASP A 1 106 ? 13.447 9.329 -24.626 1.00 71.06 106 ASP A C 1
ATOM 800 O O . ASP A 1 106 ? 13.074 10.502 -24.668 1.00 71.06 106 ASP A O 1
ATOM 804 N N . GLY A 1 107 ? 13.704 8.740 -23.450 1.00 65.25 107 GLY A N 1
ATOM 805 C CA . GLY A 1 107 ? 13.426 9.364 -22.150 1.00 65.25 107 GLY A CA 1
ATOM 806 C C . GLY A 1 107 ? 14.615 10.068 -21.475 1.00 65.25 107 GLY A C 1
ATOM 807 O O . GLY A 1 107 ? 15.777 9.703 -21.638 1.00 65.25 107 GLY A O 1
ATOM 808 N N . THR A 1 108 ? 14.320 11.025 -20.588 1.00 63.72 108 THR A N 1
ATOM 809 C CA . THR A 1 108 ? 15.303 11.774 -19.767 1.00 63.72 108 THR A CA 1
ATOM 810 C C . THR A 1 108 ? 16.116 10.917 -18.784 1.00 63.72 108 THR A C 1
ATOM 812 O O . THR A 1 108 ? 17.093 11.402 -18.208 1.00 63.72 108 THR A O 1
ATOM 815 N N . TRP A 1 109 ? 15.759 9.642 -18.594 1.00 65.69 109 TRP A N 1
ATOM 816 C CA . TRP A 1 109 ? 16.521 8.686 -17.780 1.00 65.69 109 TRP A CA 1
ATOM 817 C C . TRP A 1 109 ? 17.871 8.298 -18.425 1.00 65.69 109 TRP A C 1
ATOM 819 O O . TRP A 1 109 ? 18.743 7.788 -17.725 1.00 65.69 109 TRP A O 1
ATOM 829 N N . ILE A 1 110 ? 18.097 8.634 -19.706 1.00 60.53 110 ILE A N 1
ATOM 830 C CA . ILE A 1 110 ? 19.360 8.464 -20.463 1.00 60.53 110 ILE A CA 1
ATOM 831 C C . ILE A 1 110 ? 20.476 9.446 -20.020 1.00 60.53 110 ILE A C 1
ATOM 833 O O . ILE A 1 110 ? 21.449 9.690 -20.729 1.00 60.53 110 ILE A O 1
ATOM 837 N N . ARG A 1 111 ? 20.430 10.012 -18.807 1.00 53.53 111 ARG A N 1
ATOM 838 C CA . ARG A 1 111 ? 21.435 11.009 -18.369 1.00 53.53 111 ARG A CA 1
ATOM 839 C C . ARG A 1 111 ? 22.863 10.487 -18.159 1.00 53.53 111 ARG A C 1
ATOM 841 O O . ARG A 1 111 ? 23.735 11.287 -17.835 1.00 53.53 111 ARG A O 1
ATOM 848 N N . THR A 1 112 ? 23.157 9.219 -18.434 1.00 55.28 112 THR A N 1
ATOM 849 C CA . THR A 1 112 ? 24.536 8.717 -18.494 1.00 55.28 112 THR A CA 1
ATOM 850 C C . THR A 1 112 ? 24.711 7.657 -19.585 1.00 55.28 112 THR A C 1
ATOM 852 O O . THR A 1 112 ? 24.668 6.455 -19.328 1.00 55.28 112 THR A O 1
ATOM 855 N N . LEU A 1 113 ? 25.063 8.101 -20.803 1.00 56.38 113 LEU A N 1
ATOM 856 C CA . LEU A 1 113 ? 25.629 7.249 -21.871 1.00 56.38 113 LEU A CA 1
ATOM 857 C C . LEU A 1 113 ? 26.849 6.405 -21.418 1.00 56.38 113 LEU A C 1
ATOM 859 O O . LEU A 1 113 ? 27.292 5.523 -22.150 1.00 56.38 113 LEU A O 1
ATOM 863 N N . ALA A 1 114 ? 27.378 6.635 -20.210 1.00 56.31 114 ALA A N 1
ATOM 864 C CA . ALA A 1 114 ? 28.432 5.842 -19.588 1.00 56.31 114 ALA A CA 1
ATOM 865 C C . ALA A 1 114 ? 28.024 4.391 -19.249 1.00 56.31 114 ALA A C 1
ATOM 867 O O . ALA A 1 114 ? 28.905 3.538 -19.174 1.00 56.31 114 ALA A O 1
ATOM 868 N N . ASP A 1 115 ? 26.732 4.078 -19.060 1.00 70.56 115 ASP A N 1
ATOM 869 C CA . ASP A 1 115 ? 26.309 2.760 -18.537 1.00 70.56 115 ASP A CA 1
ATOM 870 C C . ASP A 1 115 ? 25.751 1.788 -19.603 1.00 70.56 115 ASP A C 1
ATOM 872 O O . ASP A 1 115 ? 25.443 0.643 -19.282 1.00 70.56 115 ASP A O 1
ATOM 876 N N . ARG A 1 116 ? 25.627 2.209 -20.877 1.00 76.19 116 ARG A N 1
ATOM 877 C CA . ARG A 1 116 ? 25.116 1.412 -22.030 1.00 76.19 116 ARG A CA 1
ATOM 878 C C . ARG A 1 116 ? 23.806 0.625 -21.794 1.00 76.19 116 ARG A C 1
ATOM 880 O O . ARG A 1 116 ? 23.503 -0.297 -22.552 1.00 76.19 116 ARG A O 1
ATOM 887 N N . ARG A 1 117 ? 23.019 0.947 -20.766 1.00 79.06 117 ARG A N 1
ATOM 888 C CA . ARG A 1 117 ? 21.749 0.260 -20.487 1.00 79.06 117 ARG A CA 1
ATOM 889 C C . ARG A 1 117 ? 20.672 0.731 -21.456 1.00 79.06 117 ARG A C 1
ATOM 891 O O . ARG A 1 117 ? 20.548 1.924 -21.711 1.00 79.06 117 ARG A O 1
ATOM 898 N N . LEU A 1 118 ? 19.890 -0.214 -21.966 1.00 82.94 118 LEU A N 1
ATOM 899 C CA . LEU A 1 118 ? 18.759 0.025 -22.866 1.00 82.94 118 LEU A CA 1
ATOM 900 C C . LEU A 1 118 ? 17.444 0.148 -22.088 1.00 82.94 118 LEU A C 1
ATOM 902 O O . LEU A 1 118 ? 16.533 0.833 -22.537 1.00 82.94 118 LEU A O 1
ATOM 906 N N . VAL A 1 119 ? 17.364 -0.504 -20.923 1.00 85.25 119 VAL A N 1
ATOM 907 C CA . VAL A 1 119 ? 16.225 -0.469 -19.996 1.00 85.25 119 VAL A CA 1
ATOM 908 C C . VAL A 1 119 ? 16.717 -0.524 -18.536 1.00 85.25 119 VAL A C 1
ATOM 910 O O . VAL A 1 119 ? 17.847 -0.959 -18.297 1.00 85.25 119 VAL A O 1
ATOM 913 N N . PRO A 1 120 ? 15.908 -0.123 -17.539 1.00 85.12 120 PRO A N 1
ATOM 914 C CA . PRO A 1 120 ? 16.229 -0.320 -16.123 1.00 85.12 120 PRO A CA 1
ATOM 915 C C . PRO A 1 120 ? 16.256 -1.799 -15.720 1.00 85.12 120 PRO A C 1
ATOM 917 O O . PRO A 1 120 ? 15.529 -2.615 -16.284 1.00 85.12 120 PRO A O 1
ATOM 920 N N . ASP A 1 121 ? 17.004 -2.141 -14.668 1.00 84.75 121 ASP A N 1
ATOM 921 C CA . ASP A 1 121 ? 17.115 -3.536 -14.209 1.00 84.75 121 ASP A CA 1
ATOM 922 C C . ASP A 1 121 ? 15.774 -4.110 -13.695 1.00 84.75 121 ASP A C 1
ATOM 924 O O . ASP A 1 121 ? 15.555 -5.318 -13.726 1.00 84.75 121 ASP A O 1
ATOM 928 N N . SER A 1 122 ? 14.817 -3.256 -13.306 1.00 82.75 122 SER A N 1
ATOM 929 C CA . SER A 1 122 ? 13.450 -3.673 -12.953 1.00 82.75 122 SER A CA 1
ATOM 930 C C . SER A 1 122 ? 12.659 -4.265 -14.128 1.00 82.75 122 SER A C 1
ATOM 932 O O . SER A 1 122 ? 11.643 -4.914 -13.902 1.00 82.75 122 SER A O 1
ATOM 934 N N . CYS A 1 123 ? 13.105 -4.055 -15.371 1.00 86.31 123 CYS A N 1
ATOM 935 C CA . CYS A 1 123 ? 12.527 -4.679 -16.564 1.00 86.31 123 CYS A CA 1
ATOM 936 C C . CYS A 1 123 ? 13.004 -6.121 -16.795 1.00 86.31 123 CYS A C 1
ATOM 938 O O . CYS A 1 123 ? 12.523 -6.785 -17.723 1.00 86.31 123 CYS A O 1
ATOM 940 N N . CYS A 1 124 ? 13.973 -6.600 -16.016 1.00 88.75 124 CYS A N 1
ATOM 941 C CA . CYS A 1 124 ? 14.584 -7.899 -16.232 1.00 88.75 124 CYS A CA 1
ATOM 942 C C . CYS A 1 124 ? 13.814 -9.021 -15.546 1.00 88.75 124 CYS A C 1
ATOM 944 O O . CYS A 1 124 ? 13.299 -8.884 -14.437 1.00 88.75 124 CYS A O 1
ATOM 946 N N . LYS A 1 125 ? 13.777 -10.172 -16.214 1.00 90.06 125 LYS A N 1
ATOM 947 C CA . LYS A 1 125 ? 13.170 -11.402 -15.696 1.00 90.06 125 LYS A CA 1
ATOM 948 C C . LYS A 1 125 ? 13.976 -11.979 -14.541 1.00 90.06 125 LYS A C 1
ATOM 950 O O . LYS A 1 125 ? 13.402 -12.452 -13.564 1.00 90.06 125 LYS A O 1
ATOM 955 N N . THR A 1 126 ? 15.298 -11.914 -14.660 1.00 87.81 126 THR A N 1
ATOM 956 C CA . THR A 1 126 ? 16.234 -12.327 -13.620 1.00 87.81 126 THR A CA 1
ATOM 957 C C . THR A 1 126 ? 16.887 -11.076 -13.040 1.00 87.81 126 THR A C 1
ATOM 959 O O . THR A 1 126 ? 17.490 -10.318 -13.800 1.00 87.81 126 THR A O 1
ATOM 962 N N . PRO A 1 127 ? 16.766 -10.836 -11.724 1.00 81.12 127 PRO A N 1
ATOM 963 C CA . PRO A 1 127 ? 17.357 -9.669 -11.090 1.00 81.12 127 PRO A CA 1
ATOM 964 C C . PRO A 1 127 ? 18.876 -9.844 -11.029 1.00 81.12 127 PRO A C 1
ATOM 966 O O . PRO A 1 127 ? 19.408 -10.526 -10.156 1.00 81.12 127 PRO A O 1
ATOM 969 N N . THR A 1 128 ? 19.570 -9.246 -11.990 1.00 82.81 128 THR A N 1
ATOM 970 C CA . THR A 1 128 ? 21.030 -9.165 -12.039 1.00 82.81 128 THR A CA 1
ATOM 971 C C . THR A 1 128 ? 21.441 -7.724 -12.300 1.00 82.81 128 THR A C 1
ATOM 973 O O . THR A 1 128 ? 20.760 -6.993 -13.023 1.00 82.81 128 THR A O 1
ATOM 976 N N . GLU A 1 129 ? 22.548 -7.292 -11.696 1.00 84.62 129 GLU A N 1
ATOM 977 C CA . GLU A 1 129 ? 23.069 -5.950 -11.949 1.00 84.62 129 GLU A CA 1
ATOM 978 C C . GLU A 1 129 ? 23.374 -5.772 -13.437 1.00 84.62 129 GLU A C 1
ATOM 980 O O . GLU A 1 129 ? 23.996 -6.636 -14.064 1.00 84.62 129 GLU A O 1
ATOM 985 N N . ARG A 1 130 ? 22.946 -4.638 -14.005 1.00 85.38 130 ARG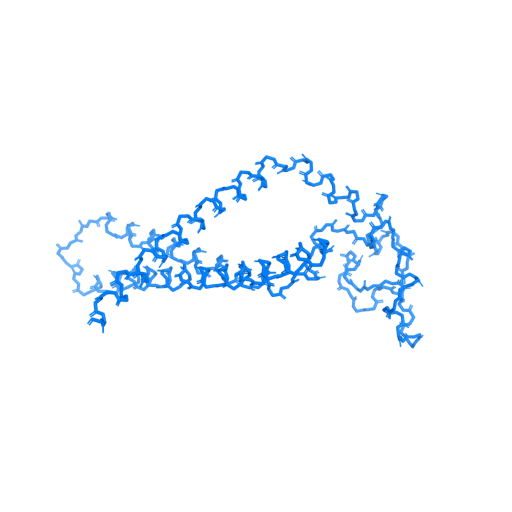 A N 1
ATOM 986 C CA . ARG A 1 130 ? 23.178 -4.288 -15.420 1.00 85.38 130 ARG A CA 1
ATOM 987 C C . ARG A 1 130 ? 22.566 -5.272 -16.420 1.00 85.38 130 ARG A C 1
ATOM 989 O O . ARG A 1 130 ? 22.978 -5.321 -17.582 1.00 85.38 130 ARG A O 1
ATOM 996 N N . CYS A 1 131 ? 21.534 -6.012 -16.033 1.00 86.94 131 CYS A N 1
ATOM 997 C CA . CYS A 1 131 ? 20.803 -6.882 -16.955 1.00 86.94 131 CYS A CA 1
ATOM 998 C C . CYS A 1 131 ? 20.185 -6.107 -18.135 1.00 86.94 131 CYS A C 1
ATOM 1000 O O . CYS A 1 131 ? 20.078 -6.645 -19.240 1.00 86.94 131 CYS A O 1
ATOM 1002 N N . GLY A 1 132 ? 19.852 -4.826 -17.932 1.00 86.75 132 GLY A N 1
ATOM 1003 C CA . GLY A 1 132 ? 19.242 -3.950 -18.931 1.00 86.75 132 GLY A CA 1
ATOM 1004 C C . GLY A 1 132 ? 20.129 -3.584 -20.127 1.00 86.75 132 GLY A C 1
ATOM 1005 O O . GLY A 1 132 ? 19.677 -2.874 -21.022 1.00 86.75 132 GLY A O 1
ATOM 1006 N N . VAL A 1 133 ? 21.379 -4.059 -20.178 1.00 87.94 133 VAL A N 1
ATOM 1007 C CA . VAL A 1 133 ? 22.277 -3.912 -21.341 1.00 87.94 133 VAL A CA 1
ATOM 1008 C C . VAL A 1 133 ? 21.877 -4.849 -22.491 1.00 87.94 133 VAL A C 1
ATOM 1010 O O . VAL A 1 133 ? 22.151 -4.554 -23.653 1.00 87.94 133 VAL A O 1
ATOM 1013 N N . ARG A 1 134 ? 21.222 -5.985 -22.200 1.00 86.50 134 ARG A N 1
ATOM 1014 C CA . ARG A 1 134 ? 20.834 -6.981 -23.216 1.00 86.50 134 ARG A CA 1
ATOM 1015 C C . ARG A 1 134 ? 19.336 -6.925 -23.503 1.00 86.50 134 ARG A C 1
ATOM 1017 O O . ARG A 1 134 ? 18.521 -7.425 -22.728 1.00 86.50 134 ARG A O 1
ATOM 1024 N N . ASP A 1 135 ? 18.995 -6.388 -24.669 1.00 86.50 135 ASP A N 1
ATOM 1025 C CA . ASP A 1 135 ? 17.630 -6.318 -25.194 1.00 86.50 135 ASP A CA 1
ATOM 1026 C C . ASP A 1 135 ? 17.228 -7.639 -25.882 1.00 86.50 135 ASP A C 1
ATOM 1028 O O . ASP A 1 135 ? 17.270 -7.775 -27.104 1.00 86.50 135 ASP A O 1
ATOM 1032 N N . HIS A 1 136 ? 16.878 -8.651 -25.080 1.00 89.88 136 HIS A N 1
ATOM 1033 C CA . HIS A 1 136 ? 16.441 -9.968 -25.563 1.00 89.88 136 HIS A CA 1
ATOM 1034 C C . HIS A 1 136 ? 15.154 -10.423 -24.851 1.00 89.88 136 HIS A C 1
ATOM 1036 O O . HIS A 1 136 ? 15.083 -10.303 -23.626 1.00 89.88 136 HIS A O 1
ATOM 1042 N N . PRO A 1 137 ? 14.156 -11.003 -25.551 1.00 88.25 137 PRO A N 1
ATOM 1043 C CA . PRO A 1 137 ? 12.882 -11.427 -24.949 1.00 88.25 137 PRO A CA 1
ATOM 1044 C C . PRO A 1 137 ? 13.024 -12.461 -23.818 1.00 88.25 137 PRO A C 1
ATOM 1046 O O . PRO A 1 137 ? 12.158 -12.556 -22.953 1.00 88.25 137 PRO A O 1
ATOM 1049 N N . SER A 1 138 ? 14.115 -13.229 -23.775 1.00 88.50 138 SER A N 1
ATOM 1050 C CA . SER A 1 138 ? 14.405 -14.146 -22.654 1.00 88.50 138 SER A CA 1
ATOM 1051 C C . SER A 1 138 ? 14.946 -13.447 -21.404 1.00 88.50 138 SER A C 1
ATOM 1053 O O . SER A 1 138 ? 14.903 -14.029 -20.328 1.00 88.50 138 SER A O 1
ATOM 1055 N N . ASN A 1 139 ? 15.454 -12.222 -21.536 1.00 88.94 139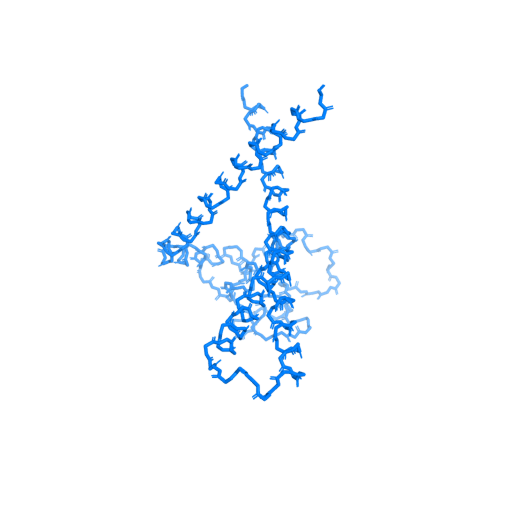 ASN A N 1
ATOM 1056 C CA . ASN A 1 139 ? 16.083 -11.463 -20.455 1.00 88.94 139 ASN A CA 1
ATOM 1057 C C . ASN A 1 139 ? 15.161 -10.359 -19.918 1.00 88.94 139 ASN A C 1
ATOM 1059 O O . ASN A 1 139 ? 15.128 -10.122 -18.714 1.00 88.94 139 ASN A O 1
ATOM 1063 N N . ILE A 1 140 ? 14.380 -9.721 -20.796 1.00 90.50 140 ILE A N 1
ATOM 1064 C CA . ILE A 1 140 ? 13.496 -8.604 -20.444 1.00 90.50 140 ILE A CA 1
ATOM 1065 C C . ILE A 1 140 ? 12.026 -8.937 -20.708 1.00 90.50 140 ILE A C 1
ATOM 1067 O O . ILE A 1 140 ? 11.698 -9.752 -21.576 1.00 90.50 140 ILE A O 1
ATOM 1071 N N . TYR A 1 141 ? 11.123 -8.302 -19.966 1.00 89.19 141 TYR A N 1
ATOM 1072 C CA . TYR A 1 141 ? 9.682 -8.445 -20.171 1.00 89.19 141 TYR A CA 1
ATOM 1073 C C . TYR A 1 141 ? 9.204 -7.664 -21.407 1.00 89.19 141 TYR A C 1
ATOM 1075 O O . TYR A 1 141 ? 8.808 -6.505 -21.305 1.00 89.19 141 TYR A O 1
ATOM 1083 N N . LYS A 1 142 ? 9.231 -8.306 -22.583 1.00 88.62 142 LYS A N 1
ATOM 1084 C CA . LYS A 1 142 ? 8.597 -7.788 -23.806 1.00 88.62 142 LYS A CA 1
ATOM 1085 C C . LYS A 1 142 ? 7.151 -8.257 -23.866 1.00 88.62 142 LYS A C 1
ATOM 1087 O O . LYS A 1 142 ? 6.906 -9.448 -24.039 1.00 88.62 142 LYS A O 1
ATOM 1092 N N . VAL A 1 143 ? 6.223 -7.324 -23.702 1.00 86.44 143 VAL A N 1
ATOM 1093 C CA . VAL A 1 143 ? 4.785 -7.581 -23.772 1.00 86.44 143 VAL A CA 1
ATOM 1094 C C . VAL A 1 143 ? 4.207 -6.749 -24.907 1.00 86.44 143 VAL A C 1
ATOM 1096 O O . VAL A 1 143 ? 4.530 -5.569 -25.030 1.00 86.44 143 VAL A O 1
ATOM 1099 N N . GLU A 1 144 ? 3.393 -7.375 -25.751 1.00 83.81 144 GLU A N 1
ATOM 1100 C CA . GLU A 1 144 ? 2.672 -6.697 -26.827 1.00 83.81 144 GLU A CA 1
ATOM 1101 C C . GLU A 1 144 ? 1.627 -5.747 -26.224 1.00 83.81 144 GLU A C 1
ATOM 1103 O O . GLU A 1 144 ? 0.906 -6.128 -25.305 1.00 83.81 144 GLU A O 1
ATOM 1108 N N . GLY A 1 145 ? 1.619 -4.484 -26.661 1.00 84.75 145 GLY A N 1
ATOM 1109 C CA . GLY A 1 145 ? 0.828 -3.421 -26.020 1.00 84.75 145 GLY A CA 1
ATOM 1110 C C . GLY A 1 145 ? 1.415 -2.878 -24.703 1.00 84.75 145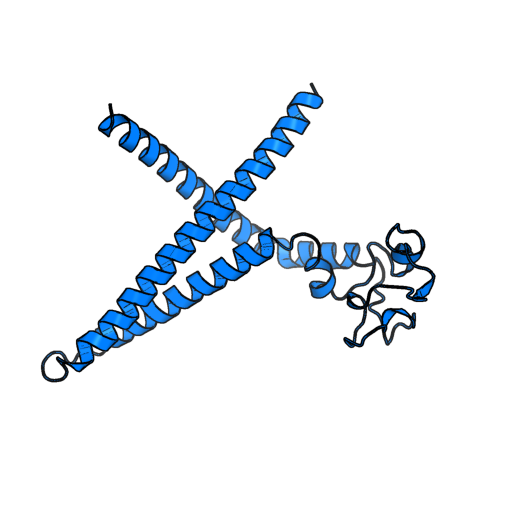 GLY A C 1
ATOM 1111 O O . GLY A 1 145 ? 0.843 -1.982 -24.082 1.00 84.75 145 GLY A O 1
ATOM 1112 N N . GLY A 1 146 ? 2.582 -3.378 -24.280 1.00 88.81 146 GLY A N 1
ATOM 1113 C CA . GLY A 1 146 ? 3.331 -2.852 -23.140 1.00 88.81 146 GLY A CA 1
ATOM 1114 C C . GLY A 1 146 ? 2.648 -3.052 -21.786 1.00 88.81 146 GLY A C 1
ATOM 1115 O O . GLY A 1 146 ? 1.823 -3.947 -21.588 1.00 88.81 146 GLY A O 1
ATOM 1116 N N . CYS A 1 147 ? 3.038 -2.232 -20.809 1.00 89.06 147 CYS A N 1
ATOM 1117 C CA . CYS A 1 147 ? 2.436 -2.251 -19.478 1.00 89.06 147 CYS A CA 1
ATOM 1118 C C . CYS A 1 147 ? 0.981 -1.770 -19.467 1.00 89.06 147 CYS A C 1
ATOM 1120 O O . CYS A 1 147 ? 0.219 -2.231 -18.618 1.00 89.06 147 CYS A O 1
ATOM 1122 N N . ILE A 1 148 ? 0.592 -0.867 -20.377 1.00 87.25 148 ILE A N 1
ATOM 1123 C CA . ILE A 1 148 ? -0.774 -0.325 -20.425 1.00 87.25 148 ILE A CA 1
ATOM 1124 C C . ILE A 1 148 ? -1.777 -1.434 -20.732 1.00 87.25 148 ILE A C 1
ATOM 1126 O O . ILE A 1 148 ? -2.716 -1.610 -19.961 1.00 87.25 148 ILE A O 1
ATOM 1130 N N . SER A 1 149 ? -1.548 -2.232 -21.777 1.00 88.38 149 SER A N 1
ATOM 1131 C CA . SER A 1 149 ? -2.476 -3.316 -22.123 1.00 88.38 149 SER A CA 1
ATOM 1132 C C . SER A 1 149 ? -2.579 -4.365 -21.014 1.00 88.38 149 SER A C 1
ATOM 1134 O O . SER A 1 149 ? -3.667 -4.850 -20.723 1.00 88.38 149 SER A O 1
ATOM 1136 N N . LYS A 1 150 ? -1.477 -4.665 -20.310 1.00 84.69 150 LYS A N 1
ATOM 1137 C CA . LYS A 1 150 ? -1.509 -5.562 -19.139 1.00 84.69 150 LYS A CA 1
ATOM 1138 C C . LYS A 1 150 ? -2.276 -4.984 -17.959 1.00 84.69 150 LYS A C 1
ATOM 1140 O O . LYS A 1 150 ? -2.976 -5.724 -17.272 1.00 84.69 150 LYS A O 1
ATOM 1145 N N . LEU A 1 151 ? -2.117 -3.689 -17.700 1.00 85.94 151 LEU A N 1
ATOM 1146 C CA . LEU A 1 151 ? -2.855 -2.997 -16.651 1.00 85.94 151 LEU A CA 1
ATOM 1147 C C . LEU A 1 151 ? -4.350 -2.966 -16.975 1.00 85.94 151 LEU A C 1
ATOM 1149 O O . LEU A 1 151 ? -5.160 -3.231 -16.095 1.00 85.94 151 LEU A O 1
ATOM 1153 N N . GLU A 1 152 ? -4.709 -2.682 -18.223 1.00 86.75 152 GLU A N 1
ATOM 1154 C CA . GLU A 1 152 ? -6.092 -2.674 -18.691 1.00 86.75 152 GLU A CA 1
ATOM 1155 C C . GLU A 1 152 ? -6.730 -4.062 -18.573 1.00 86.75 152 GLU A C 1
ATOM 1157 O O . GLU A 1 152 ? -7.791 -4.186 -17.966 1.00 86.75 152 GLU A O 1
ATOM 1162 N N . GLU A 1 153 ? -6.052 -5.117 -19.040 1.00 88.25 153 GLU A N 1
ATOM 1163 C CA . GLU A 1 153 ? -6.494 -6.508 -18.857 1.00 88.25 153 GLU A CA 1
ATOM 1164 C C . GLU A 1 153 ? -6.701 -6.841 -17.375 1.00 88.25 153 GLU A C 1
ATOM 1166 O O . GLU A 1 153 ? -7.742 -7.378 -16.995 1.00 88.25 153 GLU A O 1
ATOM 1171 N N . PHE A 1 154 ? -5.737 -6.484 -16.520 1.00 85.31 154 PHE A N 1
ATOM 1172 C CA . PHE A 1 154 ? -5.827 -6.723 -15.082 1.00 85.31 154 PHE A CA 1
ATOM 1173 C C . PHE A 1 154 ? -7.009 -5.976 -14.450 1.00 85.31 154 PHE A C 1
ATOM 1175 O O . PHE A 1 154 ? -7.760 -6.563 -13.667 1.00 85.31 154 PHE A O 1
ATOM 1182 N N . ILE A 1 155 ? -7.198 -4.699 -14.795 1.00 85.62 155 ILE A N 1
ATOM 1183 C CA . ILE A 1 155 ? -8.301 -3.879 -14.286 1.00 85.62 155 ILE A CA 1
ATOM 1184 C C . ILE A 1 155 ? -9.636 -4.444 -14.757 1.00 85.62 155 ILE A C 1
ATOM 1186 O O . ILE A 1 155 ? -10.514 -4.633 -13.926 1.00 85.62 155 ILE A O 1
ATOM 1190 N N . LEU A 1 156 ? -9.801 -4.741 -16.047 1.00 87.75 156 LEU A N 1
ATOM 1191 C CA . LEU A 1 156 ? -11.063 -5.244 -16.592 1.00 87.75 156 LEU A CA 1
ATOM 1192 C C . LEU A 1 156 ? -11.418 -6.621 -16.022 1.00 87.75 156 LEU A C 1
ATOM 1194 O O . LEU A 1 156 ? -12.577 -6.871 -15.692 1.00 87.75 156 LEU A O 1
ATOM 1198 N N . GLN A 1 157 ? -10.425 -7.491 -15.832 1.00 90.44 157 GLN A N 1
ATOM 1199 C CA . GLN A 1 157 ? -10.631 -8.830 -15.283 1.00 90.44 157 GLN A CA 1
ATOM 1200 C C . GLN A 1 157 ? -10.941 -8.814 -13.777 1.00 90.44 157 GLN A C 1
ATOM 1202 O O . GLN A 1 157 ? -11.714 -9.644 -13.293 1.00 90.44 157 GLN A O 1
ATOM 1207 N N . HIS A 1 158 ? -10.366 -7.871 -13.026 1.00 87.56 158 HIS A N 1
ATOM 1208 C CA . HIS A 1 158 ? -10.539 -7.768 -11.573 1.00 87.56 158 HIS A CA 1
ATOM 1209 C C . HIS A 1 158 ? -11.386 -6.570 -11.132 1.00 87.56 158 HIS A C 1
ATOM 1211 O O . HIS A 1 158 ? -11.424 -6.262 -9.939 1.00 87.56 158 HIS A O 1
ATOM 1217 N N . LEU A 1 159 ? -12.116 -5.935 -12.054 1.00 88.38 159 LEU A N 1
ATOM 1218 C CA . LEU A 1 159 ? -12.842 -4.686 -11.815 1.00 88.38 159 LEU A CA 1
ATOM 1219 C C . LEU A 1 159 ? -13.818 -4.795 -10.644 1.00 88.38 159 LEU A C 1
ATOM 1221 O O . LEU A 1 159 ? -13.890 -3.897 -9.814 1.00 88.38 159 LEU A O 1
ATOM 1225 N N . LEU A 1 160 ? -14.541 -5.913 -10.540 1.00 88.81 160 LEU A N 1
ATOM 1226 C CA . LEU A 1 160 ? -15.507 -6.137 -9.460 1.00 88.81 160 LEU A CA 1
ATOM 1227 C C . LEU A 1 160 ? -14.832 -6.292 -8.092 1.00 88.81 160 LEU A C 1
ATOM 1229 O O . LEU A 1 160 ? -15.338 -5.795 -7.085 1.00 88.81 160 LEU A O 1
ATOM 1233 N N . ILE A 1 161 ? -13.677 -6.957 -8.044 1.00 83.38 161 ILE A N 1
ATOM 1234 C CA . ILE A 1 161 ? -12.925 -7.171 -6.802 1.00 83.38 161 ILE A CA 1
ATOM 1235 C C . ILE A 1 161 ? -12.285 -5.850 -6.368 1.00 83.38 161 ILE A C 1
ATOM 1237 O O . ILE A 1 161 ? -12.469 -5.422 -5.233 1.00 83.38 161 ILE A O 1
ATOM 1241 N N . LEU A 1 162 ? -11.604 -5.160 -7.287 1.00 75.88 162 LEU A N 1
ATOM 1242 C CA . LEU A 1 162 ? -10.999 -3.850 -7.034 1.00 75.88 162 LEU A CA 1
ATOM 1243 C C . LEU A 1 162 ? -12.062 -2.803 -6.670 1.00 75.88 162 LEU A C 1
ATOM 1245 O O . LEU A 1 162 ? -11.867 -2.025 -5.738 1.00 75.88 162 LEU A O 1
ATOM 1249 N N . GLY A 1 163 ? -13.204 -2.825 -7.359 1.00 79.56 163 GLY A N 1
ATOM 1250 C CA . GLY A 1 163 ? -14.322 -1.915 -7.139 1.00 79.56 163 GLY A CA 1
ATOM 1251 C C . GLY A 1 163 ? -15.001 -2.126 -5.789 1.00 79.56 163 GLY A C 1
ATOM 1252 O O . GLY A 1 163 ? -15.211 -1.160 -5.061 1.00 79.56 163 GLY A O 1
ATOM 1253 N N . SER A 1 164 ? -15.298 -3.372 -5.410 1.00 82.69 164 SER A N 1
ATOM 1254 C CA . SER A 1 164 ? -15.932 -3.667 -4.113 1.00 82.69 164 SER A CA 1
ATOM 1255 C C . SER A 1 164 ? -15.000 -3.400 -2.930 1.00 82.69 164 SER A C 1
ATOM 1257 O O . SER A 1 164 ? -15.426 -2.782 -1.953 1.00 82.69 164 SER A O 1
ATOM 1259 N N . VAL A 1 165 ? -13.723 -3.787 -3.026 1.00 80.50 165 VAL A N 1
ATOM 1260 C CA . VAL A 1 165 ? -12.713 -3.481 -2.000 1.00 80.50 165 VAL A CA 1
ATOM 1261 C C . VAL A 1 165 ? -12.528 -1.969 -1.871 1.00 80.50 165 VAL A C 1
ATOM 1263 O O . VAL A 1 165 ? -12.569 -1.443 -0.760 1.00 80.50 165 VAL A O 1
ATOM 1266 N N . GLY A 1 166 ? -12.399 -1.253 -2.993 1.00 75.44 166 GLY A N 1
ATOM 1267 C CA . GLY A 1 166 ? -12.279 0.205 -3.005 1.00 75.44 166 GLY A CA 1
ATOM 1268 C C . GLY A 1 166 ? -13.497 0.909 -2.405 1.00 75.44 166 GLY A C 1
ATOM 1269 O O . GLY A 1 166 ? -13.338 1.798 -1.571 1.00 75.44 166 GLY A O 1
ATOM 1270 N N . LEU A 1 167 ? -14.710 0.479 -2.761 1.00 78.69 167 LEU A N 1
ATOM 1271 C CA . LEU A 1 167 ? -15.953 1.048 -2.240 1.00 78.69 167 LEU A CA 1
ATOM 1272 C C . LEU A 1 167 ? -16.121 0.791 -0.737 1.00 78.69 167 LEU A C 1
ATOM 1274 O O . LEU A 1 167 ? -16.515 1.696 -0.004 1.00 78.69 167 LEU A O 1
ATOM 1278 N N . GLY A 1 168 ? -15.789 -0.414 -0.267 1.00 80.44 168 GLY A N 1
ATOM 1279 C CA . GLY A 1 168 ? -15.822 -0.749 1.157 1.00 80.44 168 GLY A CA 1
ATOM 1280 C C . GLY A 1 168 ? -14.838 0.095 1.967 1.00 80.44 168 GLY A C 1
ATOM 1281 O O . GLY A 1 168 ? -15.209 0.664 2.993 1.00 80.44 168 GLY A O 1
ATOM 1282 N N . ILE A 1 169 ? -13.607 0.246 1.473 1.00 80.31 169 ILE A N 1
ATOM 1283 C CA . ILE A 1 169 ? -12.588 1.096 2.102 1.00 80.31 169 ILE A CA 1
ATOM 1284 C C . ILE A 1 169 ? -13.039 2.565 2.122 1.00 80.31 169 ILE A C 1
ATOM 1286 O O . ILE A 1 169 ? -12.950 3.212 3.167 1.00 80.31 169 ILE A O 1
ATOM 1290 N N . ALA A 1 170 ? -13.579 3.074 1.010 1.00 70.38 170 ALA A N 1
ATOM 1291 C CA . ALA A 1 170 ? -14.078 4.444 0.909 1.00 70.38 170 ALA A CA 1
ATOM 1292 C C . ALA A 1 170 ? -15.244 4.704 1.872 1.00 70.38 170 ALA A C 1
ATOM 1294 O O . ALA A 1 170 ? -15.258 5.721 2.562 1.00 70.38 170 ALA A O 1
ATOM 1295 N N . PHE A 1 171 ? -16.191 3.770 1.976 1.00 80.38 171 PHE A N 1
ATOM 1296 C CA . PHE A 1 171 ? -17.300 3.866 2.922 1.00 80.38 171 PHE A CA 1
ATOM 1297 C C . PHE A 1 171 ? -16.800 3.933 4.370 1.00 80.38 171 PHE A C 1
ATOM 1299 O O . PHE A 1 171 ? -17.188 4.830 5.118 1.00 80.38 171 PHE A O 1
ATOM 1306 N N . ILE A 1 172 ? -15.880 3.040 4.748 1.00 80.19 172 ILE A N 1
ATOM 1307 C CA . ILE A 1 172 ? -15.275 3.024 6.088 1.00 80.19 172 ILE A CA 1
ATOM 1308 C C . ILE A 1 172 ? -14.549 4.348 6.377 1.00 80.19 172 ILE A C 1
ATOM 1310 O O . ILE A 1 172 ? -14.657 4.886 7.479 1.00 80.19 172 ILE A O 1
ATOM 1314 N N . GLN A 1 173 ? -13.853 4.911 5.389 1.00 76.00 173 GLN A N 1
ATOM 1315 C CA . GLN A 1 173 ? -13.155 6.191 5.531 1.00 76.00 173 GLN A CA 1
ATOM 1316 C C . GLN A 1 173 ? -14.104 7.380 5.656 1.00 76.00 173 GLN A C 1
ATOM 1318 O O . GLN A 1 173 ? -13.868 8.239 6.501 1.00 76.00 173 GLN A O 1
ATOM 1323 N N . ILE A 1 174 ? -15.193 7.424 4.886 1.00 75.62 174 ILE A N 1
ATOM 1324 C CA . ILE A 1 174 ? -16.204 8.488 4.982 1.00 75.62 174 ILE A CA 1
ATOM 1325 C C . ILE A 1 174 ? -16.864 8.474 6.362 1.00 75.62 174 ILE A C 1
ATOM 1327 O O . ILE A 1 174 ? -17.006 9.520 6.994 1.00 75.62 174 ILE A O 1
ATOM 1331 N N . VAL A 1 175 ? -17.208 7.287 6.862 1.00 78.44 175 VAL A N 1
ATOM 1332 C CA . VAL A 1 175 ? -17.747 7.123 8.216 1.00 78.44 175 VAL A CA 1
ATOM 1333 C C . VAL A 1 175 ? -16.727 7.594 9.262 1.00 78.44 175 VAL A C 1
ATOM 1335 O O . VAL A 1 175 ? -17.080 8.341 10.174 1.00 78.44 175 VAL A O 1
ATOM 1338 N N . GLY A 1 176 ? -15.448 7.242 9.098 1.00 74.88 176 GLY A N 1
ATOM 1339 C CA . GLY A 1 176 ? -14.363 7.716 9.963 1.00 74.88 176 GLY A CA 1
ATOM 1340 C C . GLY A 1 176 ? -14.200 9.240 9.962 1.00 74.88 176 GLY A C 1
ATOM 1341 O O . GLY A 1 176 ? -14.031 9.844 11.025 1.00 74.88 176 GLY A O 1
ATOM 1342 N N . MET A 1 177 ? -14.290 9.875 8.789 1.00 74.81 177 MET A N 1
ATOM 1343 C CA . MET A 1 177 ? -14.242 11.335 8.649 1.00 74.81 177 MET A CA 1
ATOM 1344 C C . MET A 1 177 ? -15.422 11.999 9.357 1.00 74.81 177 MET A C 1
ATOM 1346 O O . MET A 1 177 ? -15.218 12.948 10.111 1.00 74.81 177 MET A O 1
ATOM 1350 N N . PHE A 1 178 ? -16.633 11.466 9.183 1.00 78.56 178 PHE A N 1
ATOM 1351 C CA . PHE A 1 178 ? -17.832 11.982 9.838 1.00 78.56 178 PHE A CA 1
ATOM 1352 C C . PHE A 1 178 ? -17.693 11.972 11.366 1.00 78.56 178 PHE A C 1
ATOM 1354 O O . PHE A 1 178 ? -17.845 13.011 12.008 1.00 78.56 178 PHE A O 1
ATOM 1361 N N . PHE A 1 179 ? -17.309 10.832 11.948 1.00 72.31 179 PHE A N 1
ATOM 1362 C CA . PHE A 1 179 ? -17.126 10.728 13.397 1.00 72.31 179 PHE A CA 1
ATOM 1363 C C . PHE A 1 179 ? -15.996 11.614 13.922 1.00 72.31 179 PHE A C 1
ATOM 1365 O O . PHE A 1 179 ? -16.129 12.196 14.996 1.00 72.31 179 PHE A O 1
ATOM 1372 N N . THR A 1 180 ? -14.911 11.764 13.160 1.00 73.19 180 THR A N 1
ATOM 1373 C CA . THR A 1 180 ? -13.801 12.655 13.527 1.00 73.19 180 THR A CA 1
ATOM 1374 C C . THR A 1 180 ? -14.255 14.116 13.562 1.00 73.19 180 THR A C 1
ATOM 1376 O O . THR A 1 180 ? -13.900 14.846 14.486 1.00 73.19 180 THR A O 1
ATOM 1379 N N . CYS A 1 181 ? -15.082 14.545 12.605 1.00 67.50 181 CYS A N 1
ATOM 1380 C CA . CYS A 1 181 ? -15.663 15.887 12.601 1.00 67.50 181 CYS A CA 1
ATOM 1381 C C . CYS A 1 181 ? -16.610 16.112 13.786 1.00 67.50 181 CYS A C 1
ATOM 1383 O O . CYS A 1 181 ? -16.506 17.147 14.444 1.00 67.50 181 CYS A O 1
ATOM 1385 N N . CYS A 1 182 ? -17.488 15.151 14.089 1.00 72.38 182 CYS A N 1
ATOM 1386 C CA . CYS A 1 182 ? -18.376 15.236 15.250 1.00 72.38 182 CYS A CA 1
ATOM 1387 C C . CYS A 1 182 ? -17.582 15.313 16.560 1.00 72.38 182 CYS A C 1
ATOM 1389 O O . CYS A 1 182 ? -17.838 16.190 17.378 1.00 72.38 182 CYS A O 1
ATOM 1391 N N . LEU A 1 183 ? -16.569 14.458 16.728 1.00 58.47 183 LEU A N 1
ATOM 1392 C CA . LEU A 1 183 ? -15.723 14.445 17.921 1.00 58.47 183 LEU A CA 1
ATOM 1393 C C . LEU A 1 183 ? -14.930 15.749 18.080 1.00 58.47 183 LEU A C 1
ATOM 1395 O O . LEU A 1 183 ? -14.821 16.267 19.187 1.00 58.47 183 LEU A O 1
ATOM 1399 N N . TYR A 1 184 ? -14.406 16.310 16.987 1.00 68.88 184 TYR A N 1
ATOM 1400 C CA . TYR A 1 184 ? -13.724 17.605 17.017 1.00 68.88 184 TYR A CA 1
ATOM 1401 C C . TYR A 1 184 ? -14.659 18.739 17.456 1.00 68.88 184 TYR A C 1
ATOM 1403 O O . TYR A 1 184 ? -14.254 19.602 18.232 1.00 68.88 184 TYR A O 1
ATOM 1411 N N . GLN A 1 185 ? -15.908 18.736 16.983 1.00 67.06 185 GLN A N 1
ATOM 1412 C CA . GLN A 1 185 ? -16.905 19.725 17.399 1.00 67.06 185 GLN A CA 1
ATOM 1413 C C . GLN A 1 185 ? -17.252 19.582 18.883 1.00 67.06 185 GLN A C 1
ATOM 1415 O O . GLN A 1 185 ? -17.213 20.580 19.597 1.00 67.06 185 GLN A O 1
ATOM 1420 N N . SER A 1 186 ? -17.479 18.359 19.366 1.00 68.38 186 SER A N 1
ATOM 1421 C CA . SER A 1 186 ? -17.756 18.109 20.786 1.00 68.38 186 SER A CA 1
ATOM 1422 C C . SER A 1 186 ? -16.577 18.476 21.698 1.00 68.38 186 SER A C 1
ATOM 1424 O O . SER A 1 186 ? -16.780 19.071 22.748 1.00 68.38 186 SER A O 1
ATOM 1426 N N . LEU A 1 187 ? -15.332 18.203 21.285 1.00 59.38 187 LEU A N 1
ATOM 1427 C CA . LEU A 1 187 ? -14.134 18.614 22.035 1.00 59.38 187 LEU A CA 1
ATOM 1428 C C . LEU A 1 187 ? -13.944 20.134 22.059 1.00 59.38 187 LEU A C 1
ATOM 1430 O O . LEU A 1 187 ? -13.452 20.684 23.040 1.00 59.38 187 LEU A O 1
ATOM 1434 N N . LYS A 1 188 ? -14.315 20.825 20.977 1.00 70.19 188 LYS A N 1
ATOM 1435 C CA . LYS A 1 188 ? -14.266 22.288 20.926 1.00 70.19 188 LYS A CA 1
ATOM 1436 C C . LYS A 1 188 ? -15.287 22.921 21.875 1.00 70.19 188 LYS A C 1
ATOM 1438 O O . LYS A 1 188 ? -14.989 23.972 22.431 1.00 70.19 188 LYS A O 1
ATOM 1443 N N . GLU A 1 189 ? -16.451 22.301 22.048 1.00 71.56 189 GLU A N 1
ATOM 1444 C CA . GLU A 1 189 ? -17.481 22.763 22.985 1.00 71.56 189 GLU A CA 1
ATOM 1445 C C . GLU A 1 189 ? -17.100 22.554 24.458 1.00 71.56 189 GLU A C 1
ATOM 1447 O O . GLU A 1 189 ? -17.499 23.364 25.280 1.00 71.56 189 GLU A O 1
ATOM 1452 N N . GLU A 1 190 ? -16.299 21.542 24.817 1.00 70.25 190 GLU A N 1
ATOM 1453 C CA . GLU A 1 190 ? -15.841 21.378 26.213 1.00 70.25 190 GLU A CA 1
ATOM 1454 C C . GLU A 1 190 ? -14.729 22.356 26.629 1.00 70.25 190 GLU A C 1
ATOM 1456 O O . GLU A 1 190 ? -14.539 22.612 27.817 1.00 70.25 190 GLU A O 1
ATOM 1461 N N . ILE A 1 191 ? -13.958 22.882 25.673 1.00 65.38 191 ILE A N 1
ATOM 1462 C CA . ILE A 1 191 ? -12.802 23.752 25.950 1.00 65.38 191 ILE A CA 1
ATOM 1463 C C . ILE A 1 191 ? -13.205 25.242 26.053 1.00 65.38 191 ILE A C 1
ATOM 1465 O O . ILE A 1 191 ? -12.387 26.056 26.490 1.00 65.38 191 ILE A O 1
ATOM 1469 N N . TYR A 1 192 ? -14.436 25.613 25.680 1.00 45.16 192 TYR A N 1
ATOM 1470 C CA . TYR A 1 192 ? -14.926 27.001 25.645 1.00 45.16 192 TYR A CA 1
ATOM 1471 C C . TYR A 1 192 ? -16.108 27.219 26.591 1.00 45.16 192 TYR A C 1
ATOM 1473 O O . TYR A 1 192 ? -16.093 28.242 27.314 1.00 45.16 192 TYR A O 1
#